Protein AF-F9FRR4-F1 (afdb_monomer)

Radius of gyration: 34.96 Å; Cα contacts (8 Å, |Δi|>4): 132; chains: 1; bounding box: 73×101×77 Å

InterPro domains:
  IPR000620 EamA domain [PF00892] (139-274)
  IPR037185 Multidrug transporter EmrE superfamily [SSF103481] (193-277)

Foldseek 3Di:
DDDDDDDDDDDDDDDDDDDDDDYDDDDDDDDDDDDDDDDDPVVVVVVVVVVVVVCVVCVVVVVVLVVLLVVPPDPCDVLLVVLLVLLVVLVCLQVVDPVVQPPVNVVVLVVVLCVVPVPDDPPDDPDDDDPDDPVVVVVVVVVVVVVVVVVVSLLSSLQSCFPVDQLVVVLVVVVVVVVVVVVVVCVVDPPRDDDDDDDPVVVVVVVVCVVVVSVVSNVLSNLSSPDDDSLSSLVVSLVSVVVQVVCCVPVVRDRTPSNVVSNCSSVVSNVSSVPPDDDDDPPDPPPPPVVVVD

pLDDT: mean 72.05, std 19.91, range [29.09, 95.31]

Nearest PDB structures (foldseek):
  5i20-assembly2_B  TM=4.994E-01  e=1.187E+00  Ancylobacter novellus DSM 506
  7m96-assembly2_C  TM=2.371E-01  e=2.783E+00  Bos taurus

Sequence (294 aa):
MPQSQNKTQANQHGDSEASSLLAPAALNREDSSETSSETSPDSESTILEKLQNFYSRNIGLFYVLVAQLFASIEPFTVKEATAGFIAFAGVLFVARPAFLFPESWRTLSELESRSVDSDFTADGGILPPAKATPQERTIAILCAIFGSFAAATAYATIRVIGKRAHSLVSVNYFAVLATVSSFLIIMIHPDLQFEIPKTIAEWCLLLSIGISGFLLQLLLTEGLQREKAGRATNLIYVQMVFALIIERIVWGTTPPLTSFIGSALIIGSAVWVSLQKKAPAEPRPLLDEERRQQ

Structure (mmCIF, N/CA/C/O backbone):
data_AF-F9FRR4-F1
#
_entry.id   AF-F9FRR4-F1
#
loop_
_atom_site.group_PDB
_atom_site.id
_atom_site.type_symbol
_atom_site.label_atom_id
_atom_site.label_alt_id
_atom_site.label_comp_id
_atom_site.label_asym_id
_atom_site.label_entity_id
_atom_site.label_seq_id
_atom_site.pdbx_PDB_ins_code
_atom_site.Cartn_x
_atom_site.Cartn_y
_atom_site.Cartn_z
_atom_site.occupancy
_atom_site.B_iso_or_equiv
_atom_site.auth_seq_id
_atom_site.auth_comp_id
_atom_site.auth_asym_id
_atom_site.auth_atom_id
_atom_site.pdbx_PDB_model_num
ATOM 1 N N . MET A 1 1 ? 15.715 -65.981 49.150 1.00 38.69 1 MET A N 1
ATOM 2 C CA . MET A 1 1 ? 17.025 -66.461 49.654 1.00 38.69 1 MET A CA 1
ATOM 3 C C . MET A 1 1 ? 16.906 -67.943 49.976 1.00 38.69 1 MET A C 1
ATOM 5 O O . MET A 1 1 ? 15.809 -68.317 50.373 1.00 38.69 1 MET A O 1
ATOM 9 N N . PRO A 1 2 ? 17.988 -68.742 49.922 1.00 47.66 2 PRO A N 1
ATOM 10 C CA . PRO A 1 2 ? 19.323 -68.490 49.351 1.00 47.66 2 PRO A CA 1
ATOM 11 C C . PRO A 1 2 ? 19.568 -69.470 48.158 1.00 47.66 2 PRO A C 1
ATOM 13 O O . PRO A 1 2 ? 18.582 -69.957 47.621 1.00 47.66 2 PRO A O 1
ATOM 16 N N . GLN A 1 3 ? 20.758 -69.800 47.631 1.00 30.31 3 GLN A N 1
ATOM 17 C CA . GLN A 1 3 ? 22.135 -69.281 47.753 1.00 30.31 3 GLN A CA 1
ATOM 18 C C . GLN A 1 3 ? 22.689 -68.916 46.347 1.00 30.31 3 GLN A C 1
ATOM 20 O O . GLN A 1 3 ? 22.122 -69.263 45.318 1.00 30.31 3 GLN A O 1
ATOM 25 N N . SER A 1 4 ? 23.824 -68.220 46.340 1.00 36.50 4 SER A N 1
ATOM 26 C CA . SER A 1 4 ? 24.796 -68.048 45.251 1.00 36.50 4 SER A CA 1
ATOM 27 C C . SER A 1 4 ? 25.909 -69.105 45.367 1.00 36.50 4 SER A C 1
ATOM 29 O O . SER A 1 4 ? 26.268 -69.405 46.503 1.00 36.50 4 SER A O 1
ATOM 31 N N . GLN A 1 5 ? 26.479 -69.599 44.251 1.00 34.56 5 GLN A N 1
ATOM 32 C CA . GLN A 1 5 ? 27.925 -69.879 44.037 1.00 34.56 5 GLN A CA 1
ATOM 33 C C . GLN A 1 5 ? 28.176 -70.594 42.675 1.00 34.56 5 GLN A C 1
ATOM 35 O O . GLN A 1 5 ? 27.233 -71.129 42.107 1.00 34.56 5 GLN A O 1
ATOM 40 N N . ASN A 1 6 ? 29.403 -70.787 42.155 1.00 30.53 6 ASN A N 1
ATOM 41 C CA . ASN A 1 6 ? 30.509 -69.876 41.770 1.00 30.53 6 ASN A CA 1
ATOM 42 C C . ASN A 1 6 ? 31.673 -70.733 41.193 1.00 30.53 6 ASN A C 1
ATOM 44 O O . ASN A 1 6 ? 32.021 -71.711 41.841 1.00 30.53 6 ASN A O 1
ATOM 48 N N . LYS A 1 7 ? 32.343 -70.303 40.102 1.00 33.78 7 LYS A N 1
ATOM 49 C CA . LYS A 1 7 ? 33.676 -70.769 39.600 1.00 33.78 7 LYS A CA 1
ATOM 50 C C . LYS A 1 7 ? 33.817 -72.255 39.165 1.00 33.78 7 LYS A C 1
ATOM 52 O O . LYS A 1 7 ? 33.363 -73.154 39.847 1.00 33.78 7 LYS A O 1
ATOM 57 N N . THR A 1 8 ? 34.314 -72.606 37.968 1.00 34.78 8 THR A N 1
ATOM 58 C CA . THR A 1 8 ? 35.619 -72.378 37.278 1.00 34.78 8 THR A CA 1
ATOM 59 C C . THR A 1 8 ? 36.576 -73.567 37.423 1.00 34.78 8 THR A C 1
ATOM 61 O O . THR A 1 8 ? 37.070 -73.812 38.515 1.00 34.78 8 THR A O 1
ATOM 64 N N . GLN A 1 9 ? 36.923 -74.185 36.288 1.00 31.73 9 GLN A N 1
ATOM 65 C CA . GLN A 1 9 ? 38.203 -74.829 35.926 1.00 31.73 9 GLN A CA 1
ATOM 66 C C . GLN A 1 9 ? 38.142 -75.119 34.402 1.00 31.73 9 GLN A C 1
ATOM 68 O O . GLN A 1 9 ? 37.039 -75.311 33.901 1.00 31.73 9 GLN A O 1
ATOM 73 N N . ALA A 1 10 ? 39.195 -75.251 33.590 1.00 34.19 10 ALA A N 1
ATOM 74 C CA . ALA A 1 10 ? 40.595 -74.791 33.517 1.00 34.19 10 ALA A CA 1
ATOM 75 C C . ALA A 1 10 ? 41.344 -75.776 32.573 1.00 34.19 10 ALA A C 1
ATOM 77 O O . ALA A 1 10 ? 40.925 -76.923 32.460 1.00 34.19 10 ALA A O 1
ATOM 78 N N . ASN A 1 11 ? 42.472 -75.345 31.988 1.00 33.62 11 ASN A N 1
ATOM 79 C CA . ASN A 1 11 ? 43.413 -76.095 31.121 1.00 33.62 11 ASN A CA 1
ATOM 80 C C . ASN A 1 11 ? 42.961 -76.423 29.673 1.00 33.62 11 ASN A C 1
ATOM 82 O O . ASN A 1 11 ? 41.889 -76.976 29.474 1.00 33.62 11 ASN A O 1
ATOM 86 N N . GLN A 1 12 ? 43.644 -75.947 28.608 1.00 35.94 12 GLN A N 1
ATOM 87 C CA . GLN A 1 12 ? 45.057 -76.122 28.134 1.00 35.94 12 GLN A CA 1
ATOM 88 C C . GLN A 1 12 ? 45.198 -77.366 27.221 1.00 35.94 12 GLN A C 1
ATOM 90 O O . GLN A 1 12 ? 44.553 -78.367 27.498 1.00 35.94 12 GLN A O 1
ATOM 95 N N . HIS A 1 13 ? 46.021 -77.421 26.158 1.00 33.47 13 HIS A N 1
ATOM 96 C CA . HIS A 1 13 ? 46.990 -76.487 25.527 1.00 33.47 13 HIS A CA 1
ATOM 97 C C . HIS A 1 13 ? 47.441 -77.079 24.158 1.00 33.47 13 HIS A C 1
ATOM 99 O O . HIS A 1 13 ? 47.282 -78.284 23.959 1.00 33.47 13 HIS A O 1
ATOM 105 N N . GLY A 1 14 ? 48.001 -76.281 23.232 1.00 30.89 14 GLY A N 1
ATOM 106 C CA . GLY A 1 14 ? 48.633 -76.783 21.993 1.00 30.89 14 GLY A CA 1
ATOM 107 C C . GLY A 1 14 ? 48.774 -75.733 20.876 1.00 30.89 14 GLY A C 1
ATOM 108 O O . GLY A 1 14 ? 47.782 -75.393 20.236 1.00 30.89 14 GLY A O 1
ATOM 109 N N . ASP A 1 15 ? 49.998 -75.248 20.637 1.00 34.16 15 ASP A N 1
ATOM 110 C CA . ASP A 1 15 ? 50.309 -74.068 19.804 1.00 34.16 15 ASP A CA 1
ATOM 111 C C . ASP A 1 15 ? 50.983 -74.382 18.446 1.00 34.16 15 ASP A C 1
ATOM 113 O O . ASP A 1 15 ? 51.677 -75.392 18.321 1.00 34.16 15 ASP A O 1
ATOM 117 N N . SER A 1 16 ? 50.828 -73.474 17.464 1.00 35.44 16 SER A N 1
ATOM 118 C CA . SER A 1 16 ? 51.769 -73.063 16.375 1.00 35.44 16 SER A CA 1
ATOM 119 C C . SER A 1 16 ? 51.021 -72.062 15.460 1.00 35.44 16 SER A C 1
ATOM 121 O O . SER A 1 16 ? 49.922 -72.369 15.009 1.00 35.44 16 SER A O 1
ATOM 123 N N . GLU A 1 17 ? 51.405 -70.788 15.288 1.00 36.09 17 GLU A N 1
ATOM 124 C CA . GLU A 1 17 ? 52.575 -70.253 14.547 1.00 36.09 17 GLU A CA 1
ATOM 125 C C . GLU A 1 17 ? 52.681 -70.745 13.080 1.00 36.09 17 GLU A C 1
ATOM 127 O O . GLU A 1 17 ? 52.558 -71.936 12.830 1.00 36.09 17 GLU A O 1
ATOM 132 N N . ALA A 1 18 ? 52.940 -69.920 12.049 1.00 32.12 18 ALA A N 1
ATOM 133 C CA . ALA A 1 18 ? 52.990 -68.452 11.942 1.00 32.12 18 ALA A CA 1
ATOM 134 C C . ALA A 1 18 ? 52.920 -67.976 10.458 1.00 32.12 18 ALA A C 1
ATOM 136 O O . ALA A 1 18 ? 53.270 -68.710 9.544 1.00 32.12 18 ALA A O 1
ATOM 137 N N . SER A 1 19 ? 52.521 -66.712 10.258 1.00 34.62 19 SER A N 1
ATOM 138 C CA . SER A 1 19 ? 53.002 -65.717 9.266 1.00 34.62 19 SER A CA 1
ATOM 139 C C . SER A 1 19 ? 53.310 -66.027 7.772 1.00 34.62 19 SER A C 1
ATOM 141 O O . SER A 1 19 ? 54.248 -66.740 7.436 1.00 34.62 19 SER A O 1
ATOM 143 N N . SER A 1 20 ? 52.762 -65.133 6.923 1.00 29.09 20 SER A N 1
ATOM 144 C CA . SER A 1 20 ? 53.402 -64.446 5.762 1.00 29.09 20 SER A CA 1
ATOM 145 C C . SER A 1 20 ? 53.352 -65.028 4.328 1.00 29.09 20 SER A C 1
ATOM 147 O O . SER A 1 20 ? 53.168 -66.220 4.125 1.00 29.09 20 SER A O 1
ATOM 149 N N . LEU A 1 21 ? 53.585 -64.108 3.362 1.00 30.64 21 LEU A N 1
ATOM 150 C CA . LEU A 1 21 ? 53.640 -64.182 1.876 1.00 30.64 21 LEU A CA 1
ATOM 151 C C . LEU A 1 21 ? 52.326 -63.800 1.151 1.00 30.64 21 LEU A C 1
ATOM 153 O O . LEU A 1 21 ? 51.451 -64.633 0.966 1.00 30.64 21 LEU A O 1
ATOM 157 N N . LEU A 1 22 ? 52.011 -62.524 0.866 1.00 30.80 22 LEU A N 1
ATOM 158 C CA . LEU A 1 22 ? 52.608 -61.531 -0.067 1.00 30.80 22 LEU A CA 1
ATOM 159 C C . LEU A 1 22 ? 52.628 -61.900 -1.574 1.00 30.80 22 LEU A C 1
ATOM 161 O O . LEU A 1 22 ? 53.576 -62.523 -2.037 1.00 30.80 22 LEU A O 1
ATOM 165 N N . ALA A 1 23 ? 51.693 -61.269 -2.314 1.00 34.84 23 ALA A N 1
ATOM 166 C CA . ALA A 1 23 ? 51.874 -60.630 -3.641 1.00 34.84 23 ALA A CA 1
ATOM 167 C C . ALA A 1 23 ? 51.989 -61.517 -4.922 1.00 34.84 23 ALA A C 1
ATOM 169 O O . ALA A 1 23 ? 52.323 -62.692 -4.828 1.00 34.84 23 ALA A O 1
ATOM 170 N N . PRO A 1 24 ? 51.847 -60.946 -6.149 1.00 49.78 24 PRO A N 1
ATOM 171 C CA . PRO A 1 24 ? 50.818 -59.985 -6.614 1.00 49.78 24 PRO A CA 1
ATOM 172 C C . PRO A 1 24 ? 50.321 -60.220 -8.079 1.00 49.78 24 PRO A C 1
ATOM 174 O O . PRO A 1 24 ? 50.856 -61.058 -8.792 1.00 49.78 24 PRO A O 1
ATOM 177 N N . ALA A 1 25 ? 49.424 -59.331 -8.553 1.00 31.77 25 ALA A N 1
ATOM 178 C CA . ALA A 1 25 ? 49.228 -58.909 -9.963 1.00 31.77 25 ALA A CA 1
ATOM 179 C C . ALA A 1 25 ? 48.639 -59.918 -10.991 1.00 31.77 25 ALA A C 1
ATOM 181 O O . ALA A 1 25 ? 48.852 -61.117 -10.903 1.00 31.77 25 ALA A O 1
ATOM 182 N N . ALA A 1 26 ? 47.940 -59.504 -12.059 1.00 31.06 26 ALA A N 1
ATOM 183 C CA . ALA A 1 26 ? 47.167 -58.281 -12.345 1.00 31.06 26 ALA A CA 1
ATOM 184 C C . ALA A 1 26 ? 46.375 -58.473 -13.659 1.00 31.06 26 ALA A C 1
ATOM 186 O O . ALA A 1 26 ? 46.965 -58.942 -14.628 1.00 31.06 26 ALA A O 1
ATOM 187 N N . LEU A 1 27 ? 45.115 -58.014 -13.736 1.00 34.22 27 LEU A N 1
ATOM 188 C CA . LEU A 1 27 ? 44.574 -57.352 -14.940 1.00 34.22 27 LEU A CA 1
ATOM 189 C C . LEU A 1 27 ? 43.260 -56.600 -14.635 1.00 34.22 27 LEU A C 1
ATOM 191 O O . LEU A 1 27 ? 42.222 -57.212 -14.402 1.00 34.22 27 LEU A O 1
ATOM 195 N N . ASN A 1 28 ? 43.312 -55.266 -14.656 1.00 35.81 28 ASN A N 1
ATOM 196 C CA . ASN A 1 28 ? 42.123 -54.406 -14.737 1.00 35.81 28 ASN A CA 1
ATOM 197 C C . ASN A 1 28 ? 41.618 -54.348 -16.187 1.00 35.81 28 ASN A C 1
ATOM 199 O O . ASN A 1 28 ? 42.451 -54.372 -17.094 1.00 35.81 28 ASN A O 1
ATOM 203 N N . ARG A 1 29 ? 40.304 -54.134 -16.381 1.00 32.34 29 ARG A N 1
ATOM 204 C CA . ARG A 1 29 ? 39.701 -52.912 -16.985 1.00 32.34 29 ARG A CA 1
ATOM 205 C C . ARG A 1 29 ? 38.178 -53.116 -17.174 1.00 32.34 29 ARG A C 1
ATOM 207 O O . ARG A 1 29 ? 37.797 -54.085 -17.813 1.00 32.34 29 ARG A O 1
ATOM 214 N N . GLU A 1 30 ? 37.333 -52.455 -16.370 1.00 38.25 30 GLU A N 1
ATOM 215 C CA . GLU A 1 30 ? 36.453 -51.296 -16.717 1.00 38.25 30 GLU A CA 1
ATOM 216 C C . GLU A 1 30 ? 35.572 -51.477 -17.975 1.00 38.25 30 GLU A C 1
ATOM 218 O O . GLU A 1 30 ? 36.059 -51.970 -18.985 1.00 38.25 30 GLU A O 1
ATOM 223 N N . ASP A 1 31 ? 34.337 -50.973 -18.072 1.00 32.44 31 ASP A N 1
ATOM 224 C CA . ASP A 1 31 ? 33.308 -50.496 -17.118 1.00 32.44 31 ASP A CA 1
ATOM 225 C C . ASP A 1 31 ? 32.047 -50.165 -17.958 1.00 32.44 31 ASP A C 1
ATOM 227 O O . ASP A 1 31 ? 32.206 -49.689 -19.084 1.00 32.44 31 ASP A O 1
ATOM 231 N N . SER A 1 32 ? 30.836 -50.404 -17.435 1.00 32.59 32 SER A N 1
ATOM 232 C CA . SER A 1 32 ? 29.558 -49.829 -17.919 1.00 32.59 32 SER A CA 1
ATOM 233 C C . SER A 1 32 ? 28.339 -50.418 -17.185 1.00 32.59 32 SER A C 1
ATOM 235 O O . SER A 1 32 ? 27.589 -51.233 -17.724 1.00 32.59 32 SER A O 1
ATOM 237 N N . SER A 1 33 ? 28.094 -49.984 -15.947 1.00 33.16 33 SER A N 1
ATOM 238 C CA . SER A 1 33 ? 26.822 -50.244 -15.257 1.00 33.16 33 SER A CA 1
ATOM 239 C C . SER A 1 33 ? 25.760 -49.188 -15.599 1.00 33.16 33 SER A C 1
ATOM 241 O O . SER A 1 33 ? 25.831 -48.033 -15.176 1.00 33.16 33 SER A O 1
ATOM 243 N N . GLU A 1 34 ? 24.713 -49.593 -16.320 1.00 37.28 34 GLU A N 1
ATOM 244 C CA . GLU A 1 34 ? 23.484 -48.799 -16.421 1.00 37.28 34 GLU A CA 1
ATOM 245 C C . GLU A 1 34 ? 22.823 -48.708 -15.036 1.00 37.28 34 GLU A C 1
ATOM 247 O O . GLU A 1 34 ? 22.360 -49.707 -14.488 1.00 37.28 34 GLU A O 1
ATOM 252 N N . THR A 1 35 ? 22.778 -47.506 -14.455 1.00 32.38 35 THR A N 1
ATOM 253 C CA . THR A 1 35 ? 22.039 -47.246 -13.210 1.00 32.38 35 THR A CA 1
ATOM 254 C C . THR A 1 35 ? 20.736 -46.526 -13.534 1.00 32.38 35 THR A C 1
ATOM 256 O O . THR A 1 35 ? 20.672 -45.297 -13.572 1.00 32.38 35 THR A O 1
ATOM 259 N N . SER A 1 36 ? 19.687 -47.309 -13.771 1.00 36.66 36 SER A N 1
ATOM 260 C CA . SER A 1 36 ? 18.313 -46.818 -13.891 1.00 36.66 36 SER A CA 1
ATOM 261 C C . SER A 1 36 ? 17.831 -46.284 -12.541 1.00 36.66 36 SER A C 1
ATOM 263 O O . SER A 1 36 ? 17.724 -47.034 -11.573 1.00 36.66 36 SER A O 1
ATOM 265 N N . SER A 1 37 ? 17.533 -44.988 -12.458 1.00 37.97 37 SER A N 1
ATOM 266 C CA . SER A 1 37 ? 17.036 -44.360 -11.231 1.00 37.97 37 SER A CA 1
ATOM 267 C C . SER A 1 37 ? 15.539 -44.632 -11.028 1.00 37.97 37 SER A C 1
ATOM 269 O O . SER A 1 37 ? 14.696 -43.909 -11.563 1.00 37.97 37 SER A O 1
ATOM 271 N N . GLU A 1 38 ? 15.198 -45.649 -10.235 1.00 42.25 38 GLU A N 1
ATOM 272 C CA . GLU A 1 38 ? 13.833 -45.834 -9.727 1.00 42.25 38 GLU A CA 1
ATOM 273 C C . GLU A 1 38 ? 13.530 -44.823 -8.607 1.00 42.25 38 GLU A C 1
ATOM 275 O O . GLU A 1 38 ? 14.068 -44.908 -7.503 1.00 42.25 38 GLU A O 1
ATOM 280 N N . THR A 1 39 ? 12.636 -43.867 -8.871 1.00 45.47 39 THR A N 1
ATOM 281 C CA . THR A 1 39 ? 12.133 -42.936 -7.848 1.00 45.47 39 THR A CA 1
ATOM 282 C C . THR A 1 39 ? 11.029 -43.611 -7.032 1.00 45.47 39 THR A C 1
ATOM 284 O O . THR A 1 39 ? 9.906 -43.771 -7.508 1.00 45.47 39 THR A O 1
ATOM 287 N N . SER A 1 40 ? 11.339 -44.022 -5.801 1.00 48.00 40 SER A N 1
ATOM 288 C CA . SER A 1 40 ? 10.419 -44.781 -4.941 1.00 48.00 40 SER A CA 1
ATOM 289 C C . SER A 1 40 ? 9.215 -43.939 -4.459 1.00 48.00 40 SER A C 1
ATOM 291 O O . SER A 1 40 ? 9.424 -42.855 -3.905 1.00 48.00 40 SER A O 1
ATOM 293 N N . PRO A 1 41 ? 7.962 -44.433 -4.569 1.00 56.53 41 PRO A N 1
ATOM 294 C CA . PRO A 1 41 ? 6.758 -43.670 -4.203 1.00 56.53 41 PRO A CA 1
ATOM 295 C C . PRO A 1 41 ? 6.581 -43.422 -2.688 1.00 56.53 41 PRO A C 1
ATOM 297 O O . PRO A 1 41 ? 5.807 -42.550 -2.294 1.00 56.53 41 PRO A O 1
ATOM 300 N N . ASP A 1 42 ? 7.320 -44.129 -1.827 1.00 57.81 42 ASP A N 1
ATOM 301 C CA . ASP A 1 42 ? 7.218 -44.011 -0.359 1.00 57.81 42 ASP A CA 1
ATOM 302 C C . ASP A 1 42 ? 7.749 -42.678 0.209 1.00 57.81 42 ASP A C 1
ATOM 304 O O . ASP A 1 42 ? 7.448 -42.297 1.346 1.00 57.81 42 ASP A O 1
ATOM 308 N N . SER A 1 43 ? 8.542 -41.940 -0.576 1.00 59.28 43 SER A N 1
ATOM 309 C CA . SER A 1 43 ? 9.062 -40.625 -0.180 1.00 59.28 43 SER A CA 1
ATOM 310 C C . SER A 1 43 ? 7.964 -39.555 -0.186 1.00 59.28 43 SER A C 1
ATOM 312 O O . SER A 1 43 ? 7.805 -38.813 0.788 1.00 59.28 43 SER A O 1
ATOM 314 N N . GLU A 1 44 ? 7.155 -39.502 -1.251 1.00 59.97 44 GLU A N 1
ATOM 315 C CA . GLU A 1 44 ? 6.086 -38.505 -1.383 1.00 59.97 44 GLU A CA 1
ATOM 316 C C . GLU A 1 44 ? 4.966 -38.728 -0.365 1.00 59.97 44 GLU A C 1
ATOM 318 O O . GLU A 1 44 ? 4.529 -37.768 0.272 1.00 59.97 44 GLU A O 1
ATOM 323 N N . SER A 1 45 ? 4.553 -39.979 -0.135 1.00 68.31 45 SER A N 1
ATOM 324 C CA . SER A 1 45 ? 3.542 -40.307 0.881 1.00 68.31 45 SER A CA 1
ATOM 325 C C . SER A 1 45 ? 3.982 -39.855 2.281 1.00 68.31 45 SER A C 1
ATOM 327 O O . SER A 1 45 ? 3.220 -39.190 2.983 1.00 68.31 45 SER A O 1
ATOM 329 N N . THR A 1 46 ? 5.248 -40.093 2.640 1.00 80.12 46 THR A N 1
ATOM 330 C CA . THR A 1 46 ? 5.848 -39.647 3.908 1.00 80.12 46 THR A CA 1
ATOM 331 C C . THR A 1 46 ? 5.896 -38.116 4.037 1.00 80.12 46 THR A C 1
ATOM 333 O O . THR A 1 46 ? 5.721 -37.573 5.133 1.00 80.12 46 THR A O 1
ATOM 336 N N . ILE A 1 47 ? 6.156 -37.389 2.945 1.00 81.31 47 ILE A N 1
ATOM 337 C CA . ILE A 1 47 ? 6.175 -35.916 2.944 1.00 81.31 47 ILE A CA 1
ATOM 338 C C . ILE A 1 47 ? 4.755 -35.362 3.088 1.00 81.31 47 ILE A C 1
ATOM 340 O O . ILE A 1 47 ? 4.536 -34.480 3.921 1.00 81.31 47 ILE A O 1
ATOM 344 N N . LEU A 1 48 ? 3.788 -35.898 2.339 1.00 78.50 48 LEU A N 1
ATOM 345 C CA . LEU A 1 48 ? 2.387 -35.483 2.415 1.00 78.50 48 LEU A CA 1
ATOM 346 C C . LEU A 1 48 ? 1.782 -35.772 3.793 1.00 78.50 48 LEU A C 1
ATOM 348 O O . LEU A 1 48 ? 1.118 -34.902 4.351 1.00 78.50 48 LEU A O 1
ATOM 352 N N . GLU A 1 49 ? 2.080 -36.921 4.401 1.00 84.19 49 GLU A N 1
ATOM 353 C CA . GLU A 1 49 ? 1.615 -37.255 5.751 1.00 84.19 49 GLU A CA 1
ATOM 354 C C . GLU A 1 49 ? 2.220 -36.321 6.819 1.00 84.19 49 GLU A C 1
ATOM 356 O O . GLU A 1 49 ? 1.523 -35.867 7.732 1.00 84.19 49 GLU A O 1
ATOM 361 N N . LYS A 1 50 ? 3.502 -35.947 6.692 1.00 80.12 50 LYS A N 1
ATOM 362 C CA . LYS A 1 50 ? 4.131 -34.931 7.560 1.00 80.12 50 LYS A CA 1
ATOM 363 C C . LYS A 1 50 ? 3.519 -33.545 7.360 1.00 80.12 50 LYS A C 1
ATOM 365 O O . LYS A 1 50 ? 3.295 -32.840 8.346 1.00 80.12 50 LYS A O 1
ATOM 370 N N . LEU A 1 51 ? 3.222 -33.162 6.118 1.00 75.56 51 LEU A N 1
ATOM 371 C CA . LEU A 1 51 ? 2.593 -31.885 5.782 1.00 75.56 51 LEU A CA 1
ATOM 372 C C . LEU A 1 51 ? 1.161 -31.813 6.330 1.00 75.56 51 LEU A C 1
ATOM 374 O O . LEU A 1 51 ? 0.789 -30.822 6.956 1.00 75.56 51 LEU A O 1
ATOM 378 N N . GLN A 1 52 ? 0.391 -32.891 6.176 1.00 80.12 52 GLN A N 1
ATOM 379 C CA . GLN A 1 52 ? -0.964 -33.037 6.699 1.00 80.12 52 GLN A CA 1
ATOM 380 C C . GLN A 1 52 ? -0.976 -32.993 8.231 1.00 80.12 52 GLN A C 1
ATOM 382 O O . GLN A 1 52 ? -1.743 -32.227 8.806 1.00 80.12 52 GLN A O 1
ATOM 387 N N . ASN A 1 53 ? -0.069 -33.707 8.906 1.00 81.25 53 ASN A N 1
ATOM 388 C CA . ASN A 1 53 ? 0.069 -33.640 10.364 1.00 81.25 53 ASN A CA 1
ATOM 389 C C . ASN A 1 53 ? 0.489 -32.244 10.860 1.00 81.25 53 ASN A C 1
ATOM 391 O O . ASN A 1 53 ? -0.029 -31.759 11.870 1.00 81.25 53 ASN A O 1
ATOM 395 N N . PHE A 1 54 ? 1.398 -31.563 10.152 1.00 78.88 54 PHE A N 1
ATOM 396 C CA . PHE A 1 54 ? 1.772 -30.184 10.470 1.00 78.88 54 PHE A CA 1
ATOM 397 C C . PHE A 1 54 ? 0.592 -29.221 10.280 1.00 78.88 54 PHE A C 1
ATOM 399 O O . PHE A 1 54 ? 0.351 -28.374 11.141 1.00 78.88 54 PHE A O 1
ATOM 406 N N . TYR A 1 55 ? -0.172 -29.368 9.197 1.00 76.69 55 TYR A N 1
ATOM 407 C CA . TYR A 1 55 ? -1.359 -28.565 8.923 1.00 76.69 55 TYR A CA 1
ATOM 408 C C . TYR A 1 55 ? -2.446 -28.797 9.980 1.00 76.69 55 TYR A C 1
ATOM 410 O O . TYR A 1 55 ? -2.861 -27.848 10.640 1.00 76.69 55 TYR A O 1
ATOM 418 N N . SER A 1 56 ? -2.828 -30.051 10.241 1.00 78.00 56 SER A N 1
ATOM 419 C CA . SER A 1 56 ? -3.829 -30.419 11.252 1.00 78.00 56 SER A CA 1
ATOM 420 C C . SER A 1 56 ? -3.469 -29.931 12.657 1.00 78.00 56 SER A C 1
ATOM 422 O O . SER A 1 56 ? -4.353 -29.503 13.396 1.00 78.00 56 SER A O 1
ATOM 424 N N . ARG A 1 57 ? -2.181 -2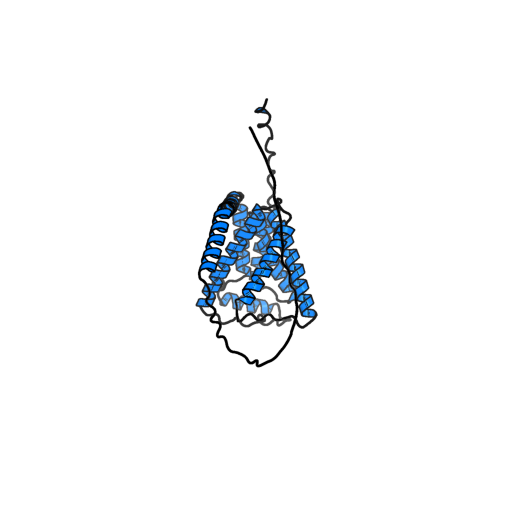9.926 13.028 1.00 81.56 57 ARG A N 1
ATOM 425 C CA . ARG A 1 57 ? -1.730 -29.419 14.335 1.00 81.56 57 ARG A CA 1
ATOM 426 C C . ARG A 1 57 ? -1.735 -27.888 14.434 1.00 81.56 57 ARG A C 1
ATOM 428 O O . ARG A 1 57 ? -1.902 -27.360 15.528 1.00 81.56 57 ARG A O 1
ATOM 435 N N . ASN A 1 58 ? -1.578 -27.177 13.316 1.00 79.62 58 ASN A N 1
ATOM 436 C CA . ASN A 1 58 ? -1.533 -25.710 13.274 1.00 79.62 58 ASN A CA 1
ATOM 437 C C . ASN A 1 58 ? -2.839 -25.054 12.783 1.00 79.62 58 ASN A C 1
ATOM 439 O O . ASN A 1 58 ? -2.964 -23.831 12.842 1.00 79.62 58 ASN A O 1
ATOM 443 N N . ILE A 1 59 ? -3.842 -25.824 12.350 1.00 82.69 59 ILE A N 1
ATOM 444 C CA . ILE A 1 59 ? -5.106 -25.274 11.836 1.00 82.69 59 ILE A CA 1
ATOM 445 C C . ILE A 1 59 ? -5.873 -24.474 12.901 1.00 82.69 59 ILE A C 1
ATOM 447 O O . ILE A 1 59 ? -6.514 -23.476 12.583 1.00 82.69 59 ILE A O 1
ATOM 451 N N . GLY A 1 60 ? -5.731 -24.831 14.183 1.00 68.81 60 GLY A N 1
ATOM 452 C CA . GLY A 1 60 ? -6.253 -24.036 15.298 1.00 68.81 60 GLY A CA 1
ATOM 453 C C . GLY A 1 60 ? -5.621 -22.642 15.381 1.00 68.81 60 GLY A C 1
ATOM 454 O O . GLY A 1 60 ? -6.325 -21.669 15.628 1.00 68.81 60 GLY A O 1
ATOM 455 N N . LEU A 1 61 ? -4.322 -22.515 15.088 1.00 72.38 61 LEU A N 1
ATOM 456 C CA . LEU A 1 61 ? -3.625 -21.225 15.001 1.00 72.38 61 LEU A CA 1
ATOM 457 C C . LEU A 1 61 ? -4.132 -20.388 13.818 1.00 72.38 61 LEU A C 1
ATOM 459 O O . LEU A 1 61 ? -4.302 -19.181 13.963 1.00 72.38 61 LEU A O 1
ATOM 463 N N . PHE A 1 62 ? -4.438 -21.025 12.682 1.00 70.38 62 PHE A N 1
ATOM 464 C CA . PHE A 1 62 ? -5.074 -20.366 11.537 1.00 70.38 62 PHE A CA 1
ATOM 465 C C . PHE A 1 62 ? -6.490 -19.873 11.874 1.00 70.38 62 PHE A C 1
ATOM 467 O O . PHE A 1 62 ? -6.791 -18.703 11.653 1.00 70.38 62 PHE A O 1
ATOM 474 N N . TYR A 1 63 ? -7.338 -20.713 12.477 1.00 73.62 63 TYR A N 1
ATOM 475 C CA . TYR A 1 63 ? -8.675 -20.299 12.915 1.00 73.62 63 TYR A CA 1
ATOM 476 C C . TYR A 1 63 ? -8.634 -19.209 13.986 1.00 73.62 63 T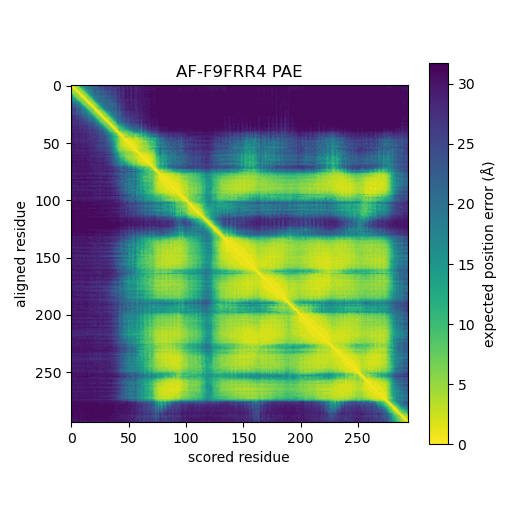YR A C 1
ATOM 478 O O . TYR A 1 63 ? -9.463 -18.307 13.939 1.00 73.62 63 TYR A O 1
ATOM 486 N N . VAL A 1 64 ? -7.663 -19.233 14.905 1.00 70.94 64 VAL A N 1
ATOM 487 C CA . VAL A 1 64 ? -7.442 -18.136 15.860 1.00 70.94 64 VAL A CA 1
ATOM 488 C C . VAL A 1 64 ? -7.013 -16.863 15.133 1.00 70.94 64 VAL A C 1
ATOM 490 O O . VAL A 1 64 ? -7.564 -15.813 15.429 1.00 70.94 64 VAL A O 1
ATOM 493 N N . LEU A 1 65 ? -6.114 -16.927 14.145 1.00 64.12 65 LEU A N 1
ATOM 494 C CA . LEU A 1 65 ? -5.739 -15.769 13.319 1.00 64.12 65 LEU A CA 1
ATOM 495 C C . LEU A 1 65 ? -6.944 -15.170 12.583 1.00 64.12 65 LEU A C 1
ATOM 497 O O . LEU A 1 65 ? -7.156 -13.962 12.649 1.00 64.12 65 LEU A O 1
ATOM 501 N N . VAL A 1 66 ? -7.762 -16.008 11.940 1.00 67.81 66 VAL A N 1
ATOM 502 C CA . VAL A 1 66 ? -8.994 -15.594 11.251 1.00 67.81 66 VAL A CA 1
ATOM 503 C C . VAL A 1 66 ? -10.010 -15.022 12.245 1.00 67.81 66 VAL A C 1
ATOM 505 O O . VAL A 1 66 ? -10.541 -13.937 12.022 1.00 67.81 66 VAL A O 1
ATOM 508 N N . ALA A 1 67 ? -10.244 -15.683 13.380 1.00 60.19 67 ALA A N 1
ATOM 509 C CA . ALA A 1 67 ? -11.134 -15.180 14.423 1.00 60.19 67 ALA A CA 1
ATOM 510 C C . ALA A 1 67 ? -10.645 -13.839 14.989 1.00 60.19 67 ALA A C 1
ATOM 512 O O . ALA A 1 67 ? -11.455 -12.941 15.195 1.00 60.19 67 ALA A O 1
ATOM 513 N N . GLN A 1 68 ? -9.334 -13.655 15.169 1.00 62.78 68 GLN A N 1
ATOM 514 C CA . GLN A 1 68 ? -8.748 -12.397 15.630 1.00 62.78 68 GLN A CA 1
ATOM 515 C C . GLN A 1 68 ? -8.836 -11.293 14.566 1.00 62.78 68 GLN A C 1
ATOM 517 O O . GLN A 1 68 ? -9.019 -10.131 14.925 1.00 62.78 68 GLN A O 1
ATOM 522 N N . LEU A 1 69 ? -8.752 -11.645 13.277 1.00 64.88 69 LEU A N 1
ATOM 523 C CA . LEU A 1 69 ? -8.970 -10.746 12.139 1.00 64.88 69 LEU A CA 1
ATOM 524 C C . LEU A 1 69 ? -10.401 -10.181 12.160 1.00 64.88 69 LEU A C 1
ATOM 526 O O . LEU A 1 69 ? -10.584 -8.969 12.077 1.00 64.88 69 LEU A O 1
ATOM 530 N N . PHE A 1 70 ? -11.403 -11.048 12.354 1.00 64.19 70 PHE A N 1
ATOM 531 C CA . PHE A 1 70 ? -12.812 -10.654 12.473 1.00 64.19 70 PHE A CA 1
ATOM 532 C C . PHE A 1 70 ? -13.138 -9.966 13.813 1.00 64.19 70 PHE A C 1
ATOM 534 O O . PHE A 1 70 ? -13.912 -9.013 13.840 1.00 64.19 70 PHE A O 1
ATOM 541 N N . ALA A 1 71 ? -12.530 -10.384 14.925 1.00 54.97 71 ALA A N 1
ATOM 542 C CA . ALA A 1 71 ? -12.748 -9.784 16.245 1.00 54.97 71 ALA A CA 1
ATOM 543 C C . ALA A 1 71 ? -12.044 -8.425 16.428 1.00 54.97 71 ALA A C 1
ATOM 545 O O . ALA A 1 71 ? -12.422 -7.653 17.307 1.00 54.97 71 ALA A O 1
ATOM 546 N N . SER A 1 72 ? -11.038 -8.115 15.602 1.00 56.28 72 SER A N 1
ATOM 547 C CA . SER A 1 72 ? -10.325 -6.825 15.612 1.00 56.28 72 SER A CA 1
ATOM 548 C C . SER A 1 72 ? -10.914 -5.798 14.640 1.00 56.28 72 SER A C 1
ATOM 550 O O . SER A 1 72 ? -10.283 -4.770 14.377 1.00 56.28 72 SER A O 1
ATOM 552 N N . ILE A 1 73 ? -12.121 -6.047 14.117 1.00 60.16 73 ILE A N 1
ATOM 553 C CA . ILE A 1 73 ? -12.910 -5.043 13.400 1.00 60.16 73 ILE A CA 1
ATOM 554 C C . ILE A 1 73 ? -13.320 -3.966 14.415 1.00 60.16 73 ILE A C 1
ATOM 556 O O . ILE A 1 73 ? -14.334 -4.066 15.104 1.00 60.16 73 ILE A O 1
ATOM 560 N N . GLU A 1 74 ? -12.491 -2.925 14.524 1.00 63.62 74 GLU A N 1
ATOM 561 C CA . GLU A 1 74 ? -12.859 -1.685 15.207 1.00 63.62 74 GLU A CA 1
ATOM 562 C C . GLU A 1 74 ? -14.185 -1.158 14.632 1.00 63.62 74 GLU A C 1
ATOM 564 O O . GLU A 1 74 ? -14.406 -1.282 13.424 1.00 63.62 74 GLU A O 1
ATOM 569 N N . PRO A 1 75 ? -15.066 -0.552 15.452 1.00 64.25 75 PRO A N 1
ATOM 570 C CA . PRO A 1 75 ? -16.349 -0.041 14.983 1.00 64.25 75 PRO A CA 1
ATOM 571 C C . PRO A 1 75 ? -16.128 1.055 13.934 1.00 64.25 75 PRO A C 1
ATOM 573 O O . PRO A 1 75 ? -15.828 2.206 14.265 1.00 64.25 75 PRO A O 1
ATOM 576 N N . PHE A 1 76 ? -16.262 0.665 12.666 1.00 66.56 76 PHE A N 1
ATOM 577 C CA . PHE A 1 76 ? -15.983 1.507 11.513 1.00 66.56 76 PHE A CA 1
ATOM 578 C C . PHE A 1 76 ? -16.971 2.668 11.483 1.00 66.56 76 PHE A C 1
ATOM 580 O O . PHE A 1 76 ? -18.178 2.489 11.310 1.00 66.56 76 PHE A O 1
ATOM 587 N N . THR A 1 77 ? -16.467 3.877 11.712 1.00 80.06 77 THR A N 1
ATOM 588 C CA . THR A 1 77 ? -17.327 5.049 11.824 1.00 80.06 77 THR A CA 1
ATOM 589 C C . THR A 1 77 ? -17.784 5.492 10.436 1.00 80.06 77 THR A C 1
ATOM 591 O O . THR A 1 77 ? -16.986 5.587 9.509 1.00 80.06 77 THR A O 1
ATOM 594 N N . VAL A 1 78 ? -19.062 5.858 10.287 1.00 81.06 78 VAL A N 1
ATOM 595 C CA . VAL A 1 78 ? -19.629 6.339 9.006 1.00 81.06 78 VAL A CA 1
ATOM 596 C C . VAL A 1 78 ? -18.822 7.511 8.419 1.00 81.06 78 VAL A C 1
ATOM 598 O O . VAL A 1 78 ? -18.682 7.623 7.208 1.00 81.06 78 VAL A O 1
ATOM 601 N N . LYS A 1 79 ? -18.217 8.350 9.271 1.00 80.81 79 LYS A N 1
ATOM 602 C CA . LYS A 1 79 ? -17.331 9.461 8.870 1.00 80.81 79 LYS A CA 1
ATOM 603 C C . LYS A 1 79 ? -15.950 9.017 8.358 1.00 80.81 79 LYS A C 1
ATOM 605 O O . LYS A 1 79 ? -15.288 9.794 7.679 1.00 80.81 79 LYS A O 1
ATOM 610 N N . GLU A 1 80 ? -15.498 7.815 8.711 1.00 81.06 80 GLU A N 1
ATOM 611 C CA . GLU A 1 80 ? -14.308 7.172 8.136 1.00 81.06 80 GLU A CA 1
ATOM 612 C C . GLU A 1 80 ? -14.678 6.498 6.806 1.00 81.06 80 GLU A C 1
ATOM 614 O O . GLU A 1 80 ? -13.933 6.615 5.836 1.00 81.06 80 GLU A O 1
ATOM 619 N N . ALA A 1 81 ? -15.870 5.890 6.726 1.00 82.75 81 ALA A N 1
ATOM 620 C CA . ALA A 1 81 ? -16.422 5.314 5.499 1.00 82.75 81 ALA A CA 1
ATOM 621 C C . ALA A 1 81 ? -16.577 6.350 4.375 1.00 82.75 81 ALA A C 1
ATOM 623 O O . ALA A 1 81 ? -16.089 6.141 3.264 1.00 82.75 81 ALA A O 1
ATOM 624 N N . THR A 1 82 ? -17.212 7.492 4.660 1.00 87.00 82 THR A N 1
ATOM 625 C CA . THR A 1 82 ? -17.398 8.559 3.665 1.00 87.00 82 THR A CA 1
ATOM 626 C C . THR A 1 82 ? -16.073 9.181 3.240 1.00 87.00 82 THR A C 1
ATOM 628 O O . THR A 1 82 ? -15.874 9.432 2.055 1.00 87.00 82 THR A O 1
ATOM 631 N N . ALA A 1 83 ? -15.133 9.375 4.168 1.00 86.00 83 ALA A N 1
ATOM 632 C CA . ALA A 1 83 ? -13.805 9.878 3.838 1.00 86.00 83 ALA A CA 1
ATOM 633 C C . ALA A 1 83 ? -13.001 8.900 2.966 1.00 86.00 83 ALA A C 1
ATOM 635 O O . ALA A 1 83 ? -12.408 9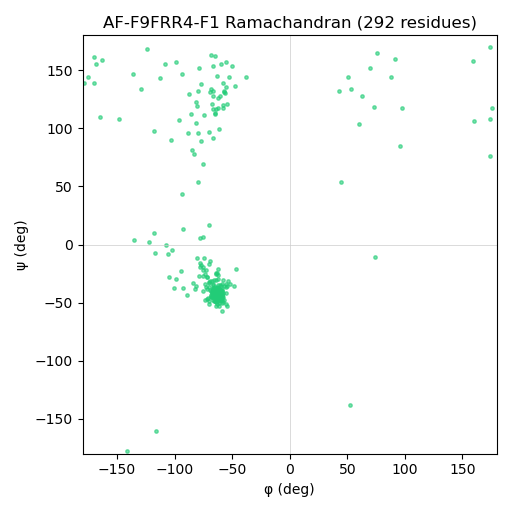.333 1.981 1.00 86.00 83 ALA A O 1
ATOM 636 N N . GLY A 1 84 ? -13.045 7.597 3.269 1.00 86.56 84 GLY A N 1
ATOM 637 C CA . GLY A 1 84 ? -12.431 6.559 2.439 1.00 86.56 84 GLY A CA 1
ATOM 638 C C . GLY A 1 84 ? -13.032 6.502 1.032 1.00 86.56 84 GLY A C 1
ATOM 639 O O . GLY A 1 84 ? -12.294 6.365 0.061 1.00 86.56 84 GLY A O 1
ATOM 640 N N . PHE A 1 85 ? -14.348 6.701 0.892 1.00 89.69 85 PHE A N 1
ATOM 641 C CA . PHE A 1 85 ? -15.001 6.803 -0.417 1.00 89.69 85 PHE A CA 1
ATOM 642 C C . PHE A 1 85 ? -14.559 8.053 -1.201 1.00 89.69 85 PHE A C 1
ATOM 644 O O . PHE A 1 85 ? -14.273 7.959 -2.393 1.00 89.69 85 PHE A O 1
ATOM 651 N N . ILE A 1 86 ? -14.435 9.210 -0.538 1.00 90.94 86 ILE A N 1
ATOM 652 C CA . ILE A 1 86 ? -13.917 10.449 -1.149 1.00 90.94 86 ILE A CA 1
ATOM 653 C C . ILE A 1 86 ? -12.452 10.275 -1.583 1.00 90.94 86 ILE A C 1
ATOM 655 O O . ILE A 1 86 ? -12.088 10.669 -2.691 1.00 90.94 86 ILE A O 1
ATOM 659 N N . ALA A 1 87 ? -11.618 9.647 -0.748 1.00 89.31 87 ALA A N 1
ATOM 660 C CA . ALA A 1 87 ? -10.228 9.347 -1.081 1.00 89.31 87 ALA A CA 1
ATOM 661 C C . ALA A 1 87 ? -10.124 8.390 -2.276 1.00 89.31 87 ALA A C 1
ATOM 663 O O . ALA A 1 87 ? -9.364 8.650 -3.206 1.00 89.31 87 ALA A O 1
ATOM 664 N N . PHE A 1 88 ? -10.931 7.325 -2.290 1.00 89.00 88 PHE A N 1
ATOM 665 C CA . PHE A 1 88 ? -11.005 6.374 -3.396 1.00 89.00 88 PHE A CA 1
ATOM 666 C C . PHE A 1 88 ? -11.451 7.042 -4.704 1.00 89.00 88 PHE A C 1
ATOM 668 O O . PHE A 1 88 ? -10.827 6.825 -5.741 1.00 89.00 88 PHE A O 1
ATOM 675 N N . ALA A 1 89 ? -12.459 7.920 -4.662 1.00 89.94 89 ALA A N 1
ATOM 676 C CA . ALA A 1 89 ? -12.841 8.732 -5.817 1.00 89.94 89 ALA A CA 1
ATOM 677 C C . ALA A 1 89 ? -11.670 9.607 -6.301 1.00 89.94 89 ALA A C 1
ATOM 679 O O . ALA A 1 89 ? -11.383 9.639 -7.497 1.00 89.94 89 ALA A O 1
ATOM 680 N N . GLY A 1 90 ? -10.931 10.243 -5.385 1.00 89.06 90 GLY A N 1
ATOM 681 C CA . GLY A 1 90 ? -9.706 10.976 -5.712 1.00 89.06 90 GLY A CA 1
ATOM 682 C C . GLY A 1 90 ? -8.642 10.107 -6.398 1.00 89.06 90 GLY A C 1
ATOM 683 O O . GLY A 1 90 ? -8.068 10.523 -7.404 1.00 89.06 90 GLY A O 1
ATOM 684 N N . VAL A 1 91 ? -8.445 8.867 -5.937 1.00 88.75 91 VAL A N 1
ATOM 685 C CA . VAL A 1 91 ? -7.554 7.888 -6.586 1.00 88.75 91 VAL A CA 1
ATOM 686 C C . VAL A 1 91 ? -8.040 7.517 -7.990 1.00 88.75 91 VAL A C 1
ATOM 688 O O . VAL A 1 91 ? -7.208 7.404 -8.885 1.00 88.75 91 VAL A O 1
ATOM 691 N N . LEU A 1 92 ? -9.350 7.393 -8.238 1.00 87.88 92 LEU A N 1
ATOM 692 C CA . LEU A 1 92 ? -9.878 7.163 -9.594 1.00 87.88 92 LEU A CA 1
ATOM 693 C C . LEU A 1 92 ? -9.577 8.334 -10.544 1.00 87.88 92 LEU A C 1
ATOM 695 O O . LEU A 1 92 ? -9.230 8.097 -11.701 1.00 87.88 92 LEU A O 1
ATOM 699 N N . PHE A 1 93 ? -9.653 9.581 -10.066 1.00 86.12 93 PHE A N 1
ATOM 700 C CA . PHE A 1 93 ? -9.268 10.768 -10.844 1.00 86.12 93 PHE A CA 1
ATOM 701 C C . PHE A 1 93 ? -7.762 10.832 -11.142 1.00 86.12 93 PHE A C 1
ATOM 703 O O . PHE A 1 93 ? -7.379 11.283 -12.221 1.00 86.12 93 PHE A O 1
ATOM 710 N N . VAL A 1 94 ? -6.910 10.347 -10.232 1.00 83.25 94 VAL A N 1
ATOM 711 C CA . VAL A 1 94 ? -5.461 10.234 -10.471 1.00 83.25 94 VAL A CA 1
ATOM 712 C C . VAL A 1 94 ? -5.131 9.082 -11.429 1.00 83.25 94 VAL A C 1
ATOM 714 O O . VAL A 1 94 ? -4.391 9.281 -12.387 1.00 83.25 94 VAL A O 1
ATOM 717 N N . ALA A 1 95 ? -5.695 7.892 -11.205 1.00 80.00 95 ALA A N 1
ATOM 718 C CA . ALA A 1 95 ? -5.392 6.675 -11.964 1.00 80.00 95 ALA A CA 1
ATOM 719 C C . ALA A 1 95 ? -6.053 6.619 -13.356 1.00 80.00 95 ALA A C 1
ATOM 721 O O . ALA A 1 95 ? -5.650 5.817 -14.198 1.00 80.00 95 ALA A O 1
ATOM 722 N N . ARG A 1 96 ? -7.082 7.446 -13.596 1.00 78.00 96 ARG A N 1
ATOM 723 C CA . ARG A 1 96 ? -7.777 7.639 -14.884 1.00 78.00 96 ARG A CA 1
ATOM 724 C C . ARG A 1 96 ? -8.097 6.338 -15.637 1.00 78.00 96 ARG A C 1
ATOM 726 O O . ARG A 1 96 ? -7.728 6.205 -16.812 1.00 78.00 96 ARG A O 1
ATOM 733 N N . PRO A 1 97 ? -8.776 5.359 -15.012 1.00 79.06 97 PRO A N 1
ATOM 734 C CA . PRO A 1 97 ? -9.026 4.074 -15.649 1.00 79.06 97 PRO A CA 1
ATOM 735 C C . PRO A 1 97 ? -9.797 4.244 -16.966 1.00 79.06 97 PRO A C 1
ATOM 737 O O . PRO A 1 97 ? -10.730 5.043 -17.062 1.00 79.06 97 PRO A O 1
ATOM 740 N N . ALA A 1 98 ? -9.405 3.479 -17.988 1.00 72.19 98 ALA A N 1
ATOM 741 C CA . ALA A 1 98 ? -9.884 3.658 -19.364 1.00 72.19 98 ALA A CA 1
ATOM 742 C C . ALA A 1 98 ? -11.401 3.456 -19.540 1.00 72.19 98 ALA A C 1
ATOM 744 O O . ALA A 1 98 ? -11.975 3.972 -20.490 1.00 72.19 98 ALA A O 1
ATOM 745 N N . PHE A 1 99 ? -12.057 2.742 -18.619 1.00 76.94 99 PHE A N 1
ATOM 746 C CA . PHE A 1 99 ? -13.513 2.568 -18.623 1.00 76.94 99 PHE A CA 1
ATOM 747 C C . PHE A 1 99 ? -14.286 3.789 -18.089 1.00 76.94 99 PHE A C 1
ATOM 749 O O . PHE A 1 99 ? -15.483 3.891 -18.334 1.00 76.94 99 PHE A O 1
ATOM 756 N N . LEU A 1 100 ? -13.632 4.683 -17.335 1.00 78.12 100 LEU A N 1
ATOM 757 C CA . LEU A 1 100 ? -14.268 5.828 -16.666 1.00 78.12 100 LEU A CA 1
ATOM 758 C C . LEU A 1 100 ? -13.975 7.161 -17.369 1.00 78.12 100 LEU A C 1
ATOM 760 O O . LEU A 1 100 ? -14.785 8.081 -17.300 1.00 78.12 100 LEU A O 1
ATOM 764 N N . PHE A 1 101 ? -12.829 7.258 -18.048 1.00 76.94 101 PHE A N 1
ATOM 765 C CA . PHE A 1 101 ? -12.400 8.447 -18.785 1.00 76.94 101 PHE A CA 1
ATOM 766 C C . PHE A 1 101 ? -12.262 8.107 -20.276 1.00 76.94 101 PHE A C 1
ATOM 768 O O . PHE A 1 101 ? -11.222 7.560 -20.664 1.00 76.94 101 PHE A O 1
ATOM 775 N N . PRO A 1 102 ? -13.286 8.413 -21.101 1.00 73.75 102 PRO A N 1
ATOM 776 C CA . PRO A 1 102 ? -13.245 8.209 -22.545 1.00 73.75 102 PRO A CA 1
ATOM 777 C C . PRO A 1 102 ? -12.058 8.910 -23.208 1.00 73.75 102 PRO A C 1
ATOM 779 O O . PRO A 1 102 ? -11.528 9.902 -22.703 1.00 73.75 102 PRO A O 1
ATOM 782 N N . GLU A 1 103 ? -11.672 8.413 -24.381 1.00 67.50 103 GLU A N 1
ATOM 783 C CA . GLU A 1 103 ? -10.507 8.890 -25.134 1.00 67.50 103 GLU A CA 1
ATOM 784 C C . GLU A 1 103 ? -10.553 10.401 -25.425 1.00 67.50 103 GLU A C 1
ATOM 786 O O . GLU A 1 103 ? -9.531 11.072 -25.329 1.00 67.50 103 GLU A O 1
ATOM 791 N N . SER A 1 104 ? -11.746 10.968 -25.638 1.00 67.31 104 SER A N 1
ATOM 792 C CA . SER A 1 104 ? -11.960 12.411 -25.820 1.00 67.31 104 SER A CA 1
ATOM 793 C C . SER A 1 104 ? -11.536 13.269 -24.621 1.00 67.31 104 SER A C 1
ATOM 795 O O . SER A 1 104 ? -11.042 14.376 -24.803 1.00 67.31 104 SER A O 1
ATOM 797 N N . TRP A 1 105 ? -11.693 12.784 -23.387 1.00 67.38 105 TRP A N 1
ATOM 798 C CA . TRP A 1 105 ? -11.218 13.498 -22.193 1.00 67.38 105 TRP A CA 1
ATOM 799 C C . TRP A 1 105 ? -9.713 13.336 -21.987 1.00 67.38 105 TRP A C 1
ATOM 801 O O . TRP A 1 105 ? -9.074 14.211 -21.404 1.00 67.38 105 TRP A O 1
ATOM 811 N N . ARG A 1 106 ? -9.137 12.233 -22.478 1.00 63.81 106 ARG A N 1
ATOM 812 C CA . ARG A 1 106 ? -7.689 12.008 -22.457 1.00 63.81 106 ARG A CA 1
ATOM 813 C C . ARG A 1 106 ? -6.991 12.954 -23.430 1.00 63.81 106 ARG A C 1
ATOM 815 O O . ARG A 1 106 ? -6.125 13.699 -22.990 1.00 63.81 106 ARG A O 1
ATOM 822 N N . THR A 1 107 ? -7.442 13.021 -24.683 1.00 65.75 107 THR A N 1
ATOM 823 C CA . THR A 1 107 ? -6.866 13.921 -25.696 1.00 65.75 107 THR A CA 1
ATOM 824 C C . THR A 1 107 ? -7.010 15.395 -25.323 1.00 65.75 107 THR A C 1
ATOM 826 O O . THR A 1 107 ? -6.043 16.138 -25.451 1.00 65.75 107 THR A O 1
ATOM 829 N N . LEU A 1 108 ? -8.159 15.826 -24.786 1.00 67.12 108 LEU A N 1
ATOM 830 C CA . LEU A 1 108 ? -8.318 17.195 -24.272 1.00 67.12 108 LEU A CA 1
ATOM 831 C C . LEU A 1 108 ? -7.337 17.495 -23.129 1.00 67.12 108 LEU A C 1
ATOM 833 O O . LEU A 1 108 ? -6.656 18.514 -23.165 1.00 67.12 108 LEU A O 1
ATOM 837 N N . SER A 1 109 ? -7.203 16.583 -22.161 1.00 64.38 109 SER A N 1
ATOM 838 C CA . SER A 1 109 ? -6.258 16.734 -21.048 1.00 64.38 109 SER A CA 1
ATOM 839 C C . SER A 1 109 ? -4.790 16.740 -21.494 1.00 64.38 109 SER A C 1
ATOM 841 O O . SER A 1 109 ? -3.963 17.339 -20.814 1.00 64.38 109 SER A O 1
ATOM 843 N N . GLU A 1 110 ? -4.452 16.044 -22.577 1.00 64.38 110 GLU A N 1
ATOM 844 C CA . GLU A 1 110 ? -3.092 15.922 -23.113 1.00 64.38 110 GLU A CA 1
ATOM 845 C C . GLU A 1 110 ? -2.711 17.149 -23.962 1.00 64.38 110 GLU A C 1
ATOM 847 O O . GLU A 1 110 ? -1.587 17.645 -23.877 1.00 64.38 110 GLU A O 1
ATOM 852 N N . LEU A 1 111 ? -3.680 17.709 -24.698 1.00 66.44 111 LEU A N 1
ATOM 853 C CA . LEU A 1 111 ? -3.575 19.022 -25.343 1.00 66.44 111 LEU A CA 1
ATOM 854 C C . LEU A 1 111 ? -3.431 20.150 -24.310 1.00 66.44 111 LEU A C 1
ATOM 856 O O . LEU A 1 111 ? -2.618 21.050 -24.500 1.00 66.44 111 LEU A O 1
ATOM 860 N N . GLU A 1 112 ? -4.178 20.084 -23.206 1.00 61.47 112 GLU A N 1
ATOM 861 C CA . GLU A 1 112 ? -4.114 21.070 -22.125 1.00 61.47 112 GLU A CA 1
ATOM 862 C C . GLU A 1 112 ? -2.758 21.018 -21.397 1.00 61.47 112 GLU A C 1
ATOM 864 O O . GLU A 1 112 ? -2.114 22.056 -21.255 1.00 61.47 112 GLU A O 1
ATOM 869 N N . SER A 1 113 ? -2.239 19.827 -21.068 1.00 58.75 113 SER A N 1
ATOM 870 C CA . SER A 1 113 ? -0.859 19.664 -20.572 1.00 58.75 113 SER A CA 1
ATOM 871 C C . SER A 1 113 ? 0.188 20.224 -21.540 1.00 58.75 113 SER A C 1
ATOM 873 O O . SER A 1 113 ? 1.040 21.013 -21.132 1.00 58.75 113 SER A O 1
ATOM 875 N N . ARG A 1 114 ? 0.094 19.902 -22.838 1.00 56.88 114 ARG A N 1
ATOM 876 C CA . ARG A 1 114 ? 1.001 20.445 -23.869 1.00 56.88 114 ARG A CA 1
ATOM 877 C C . ARG A 1 114 ? 0.904 21.963 -24.043 1.00 56.88 114 ARG A C 1
ATOM 879 O O . ARG A 1 114 ? 1.869 22.572 -24.491 1.00 56.88 114 ARG A O 1
ATOM 886 N N . SER A 1 115 ? -0.227 22.579 -23.694 1.00 55.91 115 SER A N 1
ATOM 887 C CA . SER A 1 115 ? -0.392 24.039 -23.732 1.00 55.91 115 SER A CA 1
ATOM 888 C C . SER A 1 115 ? 0.249 24.770 -22.544 1.00 55.91 115 SER A C 1
ATOM 890 O O . SER A 1 115 ? 0.458 25.978 -22.624 1.00 55.91 115 SER A O 1
ATOM 892 N N . VAL A 1 116 ? 0.578 24.046 -21.466 1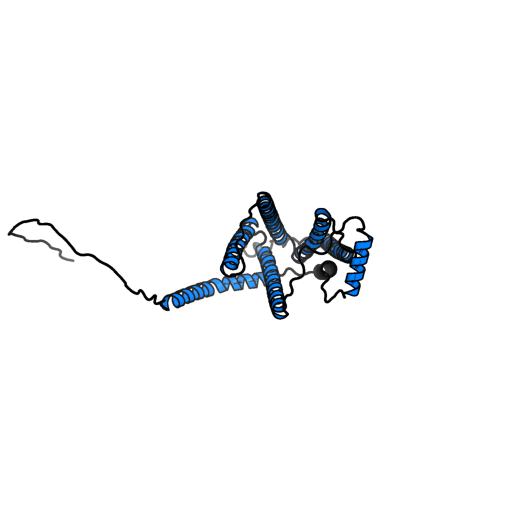.00 55.31 116 VAL A N 1
ATOM 893 C CA . VAL A 1 116 ? 1.235 24.582 -20.260 1.00 55.31 116 VAL A CA 1
ATOM 894 C C . VAL A 1 116 ? 2.742 24.282 -20.254 1.00 55.31 116 VAL A C 1
ATOM 896 O O . VAL A 1 116 ? 3.520 25.151 -19.868 1.00 55.31 116 VAL A O 1
ATOM 899 N N . ASP A 1 117 ? 3.166 23.108 -20.736 1.00 49.31 117 ASP A N 1
ATOM 900 C CA . ASP A 1 117 ? 4.573 22.657 -20.755 1.00 49.31 117 ASP A CA 1
ATOM 901 C C . ASP A 1 117 ? 5.307 22.969 -22.079 1.00 49.31 117 ASP A C 1
ATOM 903 O O . ASP A 1 117 ? 6.059 22.146 -22.606 1.00 49.31 117 ASP A O 1
ATOM 907 N N . SER A 1 118 ? 5.145 24.173 -22.639 1.00 45.62 118 SER A N 1
ATOM 908 C CA . SER A 1 118 ? 5.780 24.562 -23.916 1.00 45.62 118 SER A CA 1
ATOM 909 C C . SER A 1 118 ? 7.314 24.746 -23.866 1.00 45.62 118 SER A C 1
ATOM 911 O O . SER A 1 118 ? 7.867 25.381 -24.761 1.00 45.62 118 SER A O 1
ATOM 913 N N . ASP A 1 119 ? 7.988 24.227 -22.835 1.00 43.34 119 ASP A N 1
ATOM 914 C CA . ASP A 1 119 ? 9.439 24.342 -22.603 1.00 43.34 119 ASP A CA 1
ATOM 915 C C . ASP A 1 119 ? 10.105 23.005 -22.183 1.00 43.34 119 ASP A C 1
ATOM 917 O O . ASP A 1 119 ? 11.304 22.966 -21.910 1.00 43.34 119 ASP A O 1
ATOM 921 N N . PHE A 1 120 ? 9.368 21.877 -22.139 1.00 42.25 120 PHE A N 1
ATOM 922 C CA . PHE A 1 120 ? 9.965 20.558 -21.864 1.00 42.25 120 PHE A CA 1
ATOM 923 C C . PHE A 1 120 ? 9.245 19.393 -22.568 1.00 42.25 120 PHE A C 1
ATOM 925 O O . PHE A 1 120 ? 8.155 18.970 -22.186 1.00 42.25 120 PHE A O 1
ATOM 932 N N . THR A 1 121 ? 9.882 18.820 -23.593 1.00 36.34 121 THR A N 1
ATOM 933 C CA . THR A 1 121 ? 9.347 17.683 -24.362 1.00 36.34 121 THR A CA 1
ATOM 934 C C . THR A 1 121 ? 9.622 16.342 -23.677 1.00 36.34 121 THR A C 1
ATOM 936 O O . THR A 1 121 ? 10.507 15.590 -24.088 1.00 36.34 121 THR A O 1
ATOM 939 N N . ALA A 1 122 ? 8.835 16.018 -22.653 1.00 40.47 122 ALA A N 1
ATOM 940 C CA . ALA A 1 122 ? 8.692 14.646 -22.170 1.00 40.47 122 ALA A CA 1
ATOM 941 C C . ALA A 1 122 ? 7.624 13.918 -23.008 1.00 40.47 122 ALA A C 1
ATOM 943 O O . ALA A 1 122 ? 6.459 13.838 -22.616 1.00 40.47 122 ALA A O 1
ATOM 944 N N . ASP A 1 123 ? 8.008 13.424 -24.192 1.00 40.97 123 ASP A N 1
ATOM 945 C CA . ASP A 1 123 ? 7.141 12.523 -24.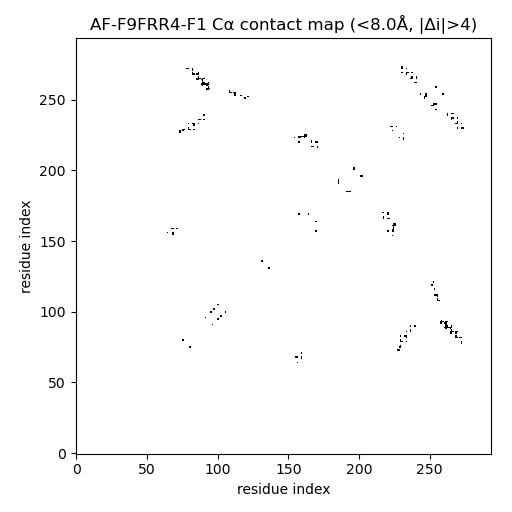963 1.00 40.97 123 ASP A CA 1
ATOM 946 C C . ASP A 1 123 ? 6.823 11.246 -24.160 1.00 40.97 123 ASP A C 1
ATOM 948 O O . ASP A 1 123 ? 7.542 10.873 -23.230 1.00 40.97 123 ASP A O 1
ATOM 952 N N . GLY A 1 124 ? 5.695 10.616 -24.505 1.00 43.62 124 GLY A N 1
ATOM 953 C CA . GLY A 1 124 ? 5.020 9.600 -23.693 1.00 43.62 124 GLY A CA 1
ATOM 954 C C . GLY A 1 124 ? 5.902 8.454 -23.181 1.00 43.62 124 GLY A C 1
ATOM 955 O O . GLY A 1 124 ? 6.904 8.090 -23.789 1.00 43.62 124 GLY A O 1
ATOM 956 N N . GLY A 1 125 ? 5.473 7.880 -22.049 1.00 43.28 125 GLY A N 1
ATOM 957 C CA . GLY A 1 125 ? 6.247 6.994 -21.173 1.00 43.28 125 GLY A CA 1
ATOM 958 C C . GLY A 1 125 ? 7.209 6.000 -21.841 1.00 43.28 125 GLY A C 1
ATOM 959 O O . GLY A 1 125 ? 6.904 5.386 -22.858 1.00 43.28 125 GLY A O 1
ATOM 960 N N . ILE A 1 126 ? 8.344 5.797 -21.161 1.00 50.19 126 ILE A N 1
ATOM 961 C CA . ILE A 1 126 ? 9.611 5.175 -21.606 1.00 50.19 126 ILE A CA 1
ATOM 962 C C . ILE A 1 126 ? 9.476 3.839 -22.373 1.00 50.19 126 ILE A C 1
ATOM 964 O O . ILE A 1 126 ? 10.391 3.464 -23.104 1.00 50.19 126 ILE A O 1
ATOM 968 N N . LEU A 1 127 ? 8.363 3.111 -22.235 1.00 42.53 127 LEU A N 1
ATOM 969 C CA . LEU A 1 127 ? 8.112 1.841 -22.918 1.00 42.53 127 LEU A CA 1
ATOM 970 C C . LEU A 1 127 ? 6.744 1.850 -23.625 1.00 42.53 127 LEU A C 1
ATOM 972 O O . LEU A 1 127 ? 5.740 2.198 -22.995 1.00 42.53 127 LEU A O 1
ATOM 976 N N . PRO A 1 128 ? 6.655 1.405 -24.896 1.00 47.03 128 PRO A N 1
ATOM 977 C CA . PRO A 1 128 ? 5.373 1.258 -25.577 1.00 47.03 128 PRO A CA 1
ATOM 978 C C . PRO A 1 128 ? 4.502 0.202 -24.870 1.00 47.03 128 PRO A C 1
ATOM 980 O O . PRO A 1 128 ? 5.028 -0.806 -24.388 1.00 47.03 128 PRO A O 1
ATOM 983 N N . PRO A 1 129 ? 3.167 0.377 -24.824 1.00 57.12 129 PRO A N 1
ATOM 984 C CA . PRO A 1 129 ? 2.283 -0.553 -24.133 1.00 57.12 129 PRO A CA 1
ATOM 985 C C . PRO A 1 129 ? 2.358 -1.948 -24.767 1.00 57.12 129 PRO A C 1
ATOM 987 O O . PRO A 1 129 ? 2.006 -2.140 -25.935 1.00 57.12 129 PRO A O 1
ATOM 990 N N . ALA A 1 130 ? 2.800 -2.931 -23.978 1.00 62.75 130 ALA A N 1
ATOM 991 C CA . ALA A 1 130 ? 2.905 -4.317 -24.412 1.00 62.75 130 ALA A CA 1
ATOM 992 C C . ALA A 1 130 ? 1.545 -4.840 -24.909 1.00 62.75 130 ALA A C 1
ATOM 994 O O . ALA A 1 130 ? 0.511 -4.674 -24.254 1.00 62.75 130 ALA A O 1
ATOM 995 N N . LYS A 1 131 ? 1.540 -5.490 -26.079 1.00 60.88 131 LYS A N 1
ATOM 996 C CA . LYS A 1 131 ? 0.330 -6.041 -26.710 1.00 60.88 131 LYS A CA 1
ATOM 997 C C . LYS A 1 131 ? -0.125 -7.333 -26.015 1.00 60.88 131 LYS A C 1
ATOM 999 O O . LYS A 1 131 ? -0.062 -8.404 -26.603 1.00 60.88 131 LYS A O 1
ATOM 1004 N N . ALA A 1 132 ? -0.613 -7.217 -24.782 1.00 71.94 132 ALA A N 1
ATOM 1005 C CA . ALA A 1 132 ? -1.171 -8.340 -24.032 1.00 71.94 132 ALA A CA 1
ATOM 1006 C C . ALA A 1 132 ? -2.494 -8.830 -24.647 1.00 71.94 132 ALA A C 1
ATOM 1008 O O . ALA A 1 132 ? -3.392 -8.023 -24.938 1.00 71.94 132 ALA A O 1
ATOM 1009 N N . THR A 1 133 ? -2.624 -10.146 -24.788 1.00 86.50 133 THR A N 1
ATOM 1010 C CA . THR A 1 133 ? -3.832 -10.867 -25.208 1.00 86.50 133 THR A CA 1
ATOM 1011 C C . THR A 1 133 ? -4.971 -10.713 -24.185 1.00 86.50 133 THR A C 1
ATOM 1013 O O . THR A 1 133 ? -4.733 -10.364 -23.024 1.00 86.50 133 THR A O 1
ATOM 1016 N N . PRO A 1 134 ? -6.237 -10.989 -24.559 1.00 86.19 134 PRO A N 1
ATOM 1017 C CA . PRO A 1 134 ? -7.350 -10.957 -23.608 1.00 86.19 134 PRO A CA 1
ATOM 1018 C C . PRO A 1 134 ? -7.173 -11.922 -22.424 1.00 86.19 134 PRO A C 1
ATOM 1020 O O . PRO A 1 134 ? -7.568 -11.589 -21.312 1.00 86.19 134 PRO A O 1
ATOM 1023 N N . GLN A 1 135 ? -6.544 -13.082 -22.647 1.00 86.56 135 GLN A N 1
ATOM 1024 C CA . GLN A 1 135 ? -6.339 -14.119 -21.631 1.00 86.56 135 GLN A CA 1
ATOM 1025 C C . GLN A 1 135 ? -5.317 -13.682 -20.571 1.00 86.56 135 GLN A C 1
ATOM 1027 O O . GLN A 1 135 ? -5.614 -13.729 -19.377 1.00 86.56 135 GLN A O 1
ATOM 1032 N N . GLU A 1 136 ? -4.156 -13.172 -20.995 1.00 85.69 136 GLU A N 1
ATOM 1033 C CA . GLU A 1 136 ? -3.123 -12.639 -20.092 1.00 85.69 136 GLU A CA 1
ATOM 1034 C C . GLU A 1 136 ? -3.664 -11.487 -19.236 1.00 85.69 136 GLU A C 1
ATOM 1036 O O . GLU A 1 136 ? -3.402 -11.429 -18.036 1.00 85.69 136 GLU A O 1
ATOM 1041 N N . ARG A 1 137 ? -4.487 -10.602 -19.821 1.00 84.94 137 ARG A N 1
ATOM 1042 C CA . ARG A 1 137 ? -5.157 -9.520 -19.079 1.00 84.94 137 ARG A CA 1
ATOM 1043 C C . ARG A 1 137 ? -6.084 -10.062 -17.994 1.00 84.94 137 ARG A C 1
ATOM 1045 O O . ARG A 1 137 ? -6.075 -9.536 -16.885 1.00 84.94 137 ARG A O 1
ATOM 1052 N N . THR A 1 138 ? -6.870 -11.101 -18.282 1.00 88.56 138 THR A N 1
ATOM 1053 C CA . THR A 1 138 ? -7.746 -11.730 -17.282 1.00 88.56 138 THR A CA 1
ATOM 1054 C C . THR A 1 138 ? -6.938 -12.348 -16.142 1.00 88.56 138 THR A C 1
ATOM 1056 O O . THR A 1 138 ? -7.272 -12.121 -14.981 1.00 88.56 138 THR A O 1
ATOM 1059 N N . ILE A 1 139 ? -5.847 -13.059 -16.448 1.00 88.81 139 ILE A N 1
ATOM 1060 C CA . ILE A 1 139 ? -4.952 -13.637 -15.434 1.00 88.81 139 ILE A CA 1
ATOM 1061 C C . ILE A 1 139 ? -4.322 -12.525 -14.582 1.00 88.81 139 ILE A C 1
ATOM 1063 O O . ILE A 1 139 ? -4.400 -12.580 -13.358 1.00 88.81 139 ILE A O 1
ATOM 1067 N N . ALA A 1 140 ? -3.796 -11.465 -15.204 1.00 86.25 140 ALA A N 1
ATOM 1068 C CA . ALA A 1 140 ? -3.220 -10.321 -14.497 1.00 86.25 140 ALA A CA 1
ATOM 1069 C C . ALA A 1 140 ? -4.232 -9.622 -13.567 1.00 86.25 140 ALA A C 1
ATOM 1071 O O . ALA A 1 140 ? -3.882 -9.260 -12.444 1.00 86.25 140 ALA A O 1
ATOM 1072 N N . ILE A 1 141 ? -5.496 -9.479 -13.987 1.00 88.62 141 ILE A N 1
ATOM 1073 C CA . ILE A 1 141 ? -6.576 -8.936 -13.145 1.00 88.62 141 ILE A CA 1
ATOM 1074 C C . ILE A 1 141 ? -6.852 -9.853 -11.944 1.00 88.62 141 ILE A C 1
ATOM 1076 O O . ILE A 1 141 ? -6.960 -9.360 -10.822 1.00 88.62 141 ILE A O 1
ATOM 1080 N N . LEU A 1 142 ? -6.925 -11.174 -12.142 1.00 91.12 142 LEU A N 1
ATOM 1081 C CA . LEU A 1 142 ? -7.120 -12.133 -11.046 1.00 91.12 142 LEU A CA 1
ATOM 1082 C C . LEU A 1 142 ? -5.950 -12.100 -10.049 1.00 91.12 142 LEU A C 1
ATOM 1084 O O . LEU A 1 142 ? -6.181 -12.040 -8.840 1.00 91.12 142 LEU A O 1
ATOM 1088 N N . CYS A 1 143 ? -4.709 -12.052 -10.540 1.00 89.31 143 CYS A N 1
ATOM 1089 C CA . CYS A 1 143 ? -3.513 -11.891 -9.712 1.00 89.31 143 CYS A CA 1
ATOM 1090 C C . CYS A 1 143 ? -3.517 -10.561 -8.939 1.00 89.31 143 CYS A C 1
ATOM 1092 O O . CYS A 1 143 ? -3.179 -10.549 -7.756 1.00 89.31 143 CYS A O 1
ATOM 1094 N N . ALA A 1 144 ? -3.943 -9.455 -9.558 1.00 88.12 144 ALA A N 1
ATOM 1095 C CA . ALA A 1 144 ? -4.050 -8.155 -8.895 1.00 88.12 144 ALA A CA 1
ATOM 1096 C C . ALA A 1 144 ? -5.131 -8.143 -7.797 1.00 88.12 144 ALA A C 1
ATOM 1098 O O . ALA A 1 144 ? -4.891 -7.633 -6.701 1.00 88.12 144 ALA A O 1
ATOM 1099 N N . ILE A 1 145 ? -6.297 -8.753 -8.049 1.00 89.94 145 ILE A N 1
ATOM 1100 C CA . ILE A 1 145 ? -7.362 -8.916 -7.046 1.00 89.94 145 ILE A CA 1
ATOM 1101 C C . ILE A 1 145 ? -6.849 -9.754 -5.869 1.00 89.94 145 ILE A C 1
ATOM 1103 O O . ILE A 1 145 ? -6.936 -9.307 -4.724 1.00 89.94 145 ILE A O 1
ATOM 1107 N N . PHE A 1 146 ? -6.241 -10.914 -6.135 1.00 90.88 146 PHE A N 1
ATOM 1108 C CA . PHE A 1 146 ? -5.651 -11.765 -5.099 1.00 90.88 146 PHE A CA 1
ATOM 1109 C C . PHE A 1 146 ? -4.564 -11.034 -4.293 1.00 90.88 146 PHE A C 1
ATOM 1111 O O . PHE A 1 146 ? -4.588 -11.056 -3.063 1.00 90.88 146 PHE A O 1
ATOM 1118 N N . GLY A 1 147 ? -3.664 -10.311 -4.968 1.00 88.62 147 GLY A N 1
ATOM 1119 C CA . GLY A 1 147 ? -2.624 -9.499 -4.333 1.00 88.62 147 GLY A CA 1
ATOM 1120 C C . GLY A 1 147 ? -3.191 -8.394 -3.437 1.00 88.62 147 GLY A C 1
ATOM 1121 O O . GLY A 1 147 ? -2.714 -8.208 -2.319 1.00 88.62 147 GLY A O 1
ATOM 1122 N N . SER A 1 148 ? -4.257 -7.709 -3.868 1.00 88.31 148 SER A N 1
ATOM 1123 C CA . SER A 1 148 ? -4.931 -6.688 -3.050 1.00 88.31 148 SER A CA 1
ATOM 1124 C C . SER A 1 148 ? -5.593 -7.271 -1.792 1.00 88.31 148 SER A C 1
ATOM 1126 O O . SER A 1 148 ? -5.480 -6.689 -0.712 1.00 88.31 148 SER A O 1
ATOM 1128 N N . PHE A 1 149 ? -6.206 -8.456 -1.895 1.00 87.00 149 PHE A N 1
ATOM 1129 C CA . PHE A 1 149 ? -6.786 -9.170 -0.755 1.00 87.00 149 PHE A CA 1
ATOM 1130 C C . PHE A 1 149 ? -5.707 -9.658 0.227 1.00 87.00 149 PHE A C 1
ATOM 1132 O O . PHE A 1 149 ? -5.850 -9.512 1.445 1.00 87.00 149 PHE A O 1
ATOM 1139 N N . ALA A 1 150 ? -4.597 -10.183 -0.297 1.00 87.12 150 ALA A N 1
ATOM 1140 C CA . ALA A 1 150 ? -3.444 -10.592 0.497 1.00 87.12 150 ALA A CA 1
ATOM 1141 C C . ALA A 1 150 ? -2.809 -9.397 1.233 1.00 87.12 150 ALA A C 1
ATOM 1143 O O . ALA A 1 150 ? -2.552 -9.488 2.433 1.00 87.12 150 ALA A O 1
ATOM 1144 N N . ALA A 1 151 ? -2.638 -8.252 0.562 1.00 86.56 151 ALA A N 1
ATOM 1145 C CA . ALA A 1 151 ? -2.136 -7.021 1.173 1.00 86.56 151 ALA A CA 1
ATOM 1146 C C . ALA A 1 151 ? -3.070 -6.492 2.276 1.00 86.56 151 ALA A C 1
ATOM 1148 O O . ALA A 1 151 ? -2.608 -6.172 3.372 1.00 86.56 151 ALA A O 1
ATOM 1149 N N . ALA A 1 152 ? -4.388 -6.470 2.039 1.00 85.25 152 ALA A N 1
ATOM 1150 C CA . ALA A 1 152 ? -5.368 -6.075 3.053 1.00 85.25 152 ALA A CA 1
ATOM 1151 C C . ALA A 1 152 ? -5.320 -6.996 4.288 1.00 85.25 152 ALA A C 1
ATOM 1153 O O . ALA A 1 152 ? -5.329 -6.517 5.424 1.00 85.25 152 ALA A O 1
ATOM 1154 N N . THR A 1 153 ? -5.189 -8.308 4.070 1.00 85.06 153 THR A N 1
ATOM 1155 C CA . THR A 1 153 ? -5.054 -9.309 5.140 1.00 85.06 153 THR A CA 1
ATOM 1156 C C . THR A 1 153 ? -3.737 -9.141 5.906 1.00 85.06 153 THR A C 1
ATOM 1158 O O . THR A 1 153 ? -3.727 -9.224 7.135 1.00 85.06 153 THR A O 1
ATOM 1161 N N . ALA A 1 154 ? -2.631 -8.834 5.221 1.00 87.38 154 ALA A N 1
ATOM 1162 C CA . ALA A 1 154 ? -1.343 -8.543 5.847 1.00 87.38 154 ALA A CA 1
ATOM 1163 C C . ALA A 1 154 ? -1.405 -7.278 6.724 1.00 87.38 154 ALA A C 1
ATOM 1165 O O . ALA A 1 154 ? -1.004 -7.323 7.887 1.00 87.38 154 ALA A O 1
ATOM 1166 N N . TYR A 1 155 ? -1.977 -6.175 6.226 1.00 86.56 155 TYR A N 1
ATOM 1167 C CA . TYR A 1 155 ? -2.130 -4.935 7.000 1.00 86.56 155 TYR A CA 1
ATOM 1168 C C . TYR A 1 155 ? -3.050 -5.111 8.216 1.00 86.56 155 TYR A C 1
ATOM 1170 O O . TYR A 1 155 ? -2.737 -4.630 9.308 1.00 86.56 155 TYR A O 1
ATOM 1178 N N . ALA A 1 156 ? -4.147 -5.857 8.064 1.00 83.50 156 ALA A N 1
ATOM 1179 C CA . ALA A 1 156 ? -5.015 -6.221 9.178 1.00 83.50 156 ALA A CA 1
ATOM 1180 C C . ALA A 1 156 ? -4.301 -7.140 10.194 1.00 83.50 156 ALA A C 1
ATOM 1182 O O . ALA A 1 156 ? -4.453 -6.954 11.398 1.00 83.50 156 ALA A O 1
ATOM 1183 N N . THR A 1 157 ? -3.443 -8.062 9.750 1.00 83.88 157 THR A N 1
ATOM 1184 C CA . THR A 1 157 ? -2.645 -8.921 10.646 1.00 83.88 157 THR A CA 1
ATOM 1185 C C . THR A 1 157 ? -1.586 -8.121 11.418 1.00 83.88 157 THR A C 1
ATOM 1187 O O . THR A 1 157 ? -1.469 -8.272 12.634 1.00 83.88 157 THR A O 1
ATOM 1190 N N . ILE A 1 158 ? -0.869 -7.202 10.757 1.00 86.12 158 ILE A N 1
ATOM 1191 C CA . ILE A 1 158 ? 0.071 -6.261 11.400 1.00 86.12 158 ILE A CA 1
ATOM 1192 C C . ILE A 1 158 ? -0.642 -5.452 12.493 1.00 86.12 158 ILE A C 1
ATOM 1194 O O . ILE A 1 158 ? -0.115 -5.276 13.594 1.00 86.12 158 ILE A O 1
ATOM 1198 N N . ARG A 1 159 ? -1.873 -5.013 12.217 1.00 81.94 159 ARG A N 1
ATOM 1199 C CA . ARG A 1 159 ? -2.730 -4.310 13.174 1.00 81.94 159 ARG A CA 1
ATOM 1200 C C . ARG A 1 159 ? -3.130 -5.176 14.377 1.00 81.94 159 ARG A C 1
ATOM 1202 O O . ARG A 1 159 ? -3.083 -4.684 15.501 1.00 81.94 159 ARG A O 1
ATOM 1209 N N . VAL A 1 160 ? -3.499 -6.442 14.157 1.00 81.94 160 VAL A N 1
ATOM 1210 C CA . VAL A 1 160 ? -3.839 -7.414 15.220 1.00 81.94 160 VAL A CA 1
ATOM 1211 C C . VAL A 1 160 ? -2.651 -7.659 16.158 1.00 81.94 160 VAL A C 1
ATOM 1213 O O . VAL A 1 160 ? -2.830 -7.762 17.374 1.00 81.94 160 VAL A O 1
ATOM 1216 N N . ILE A 1 161 ? -1.434 -7.725 15.608 1.00 84.25 161 ILE A N 1
ATOM 1217 C CA . ILE A 1 161 ? -0.192 -7.787 16.391 1.00 84.25 161 ILE A CA 1
ATOM 1218 C C . ILE A 1 161 ? -0.037 -6.497 17.209 1.00 84.25 161 ILE A C 1
ATOM 1220 O O . ILE A 1 161 ? 0.206 -6.553 18.419 1.00 84.25 161 ILE A O 1
ATOM 1224 N N . GLY A 1 162 ? -0.225 -5.338 16.569 1.00 81.69 162 GLY A N 1
ATOM 1225 C CA . GLY A 1 162 ? -0.162 -4.032 17.221 1.00 81.69 162 GLY A CA 1
ATOM 1226 C C . GLY A 1 162 ? 1.138 -3.868 18.012 1.00 81.69 162 GLY A C 1
ATOM 1227 O O . GLY A 1 162 ? 2.197 -4.325 17.598 1.00 81.69 162 GLY A O 1
ATOM 1228 N N . LYS A 1 163 ? 1.051 -3.297 19.216 1.00 80.25 163 LYS A N 1
ATOM 1229 C CA . LYS A 1 163 ? 2.214 -3.081 20.096 1.00 80.25 163 LYS A CA 1
ATOM 1230 C C . LYS A 1 163 ? 2.749 -4.339 20.805 1.00 80.25 163 LYS A C 1
ATOM 1232 O O . LYS A 1 163 ? 3.599 -4.208 21.681 1.00 80.25 163 LYS A O 1
ATOM 1237 N N . ARG A 1 164 ? 2.243 -5.544 20.500 1.00 81.50 164 ARG A N 1
ATOM 1238 C CA . ARG A 1 164 ? 2.674 -6.792 21.170 1.00 81.50 164 ARG A CA 1
ATOM 1239 C C . ARG A 1 164 ? 4.048 -7.276 20.702 1.00 81.50 164 ARG A C 1
ATOM 1241 O O . ARG A 1 164 ? 4.697 -8.024 21.424 1.00 81.50 164 ARG A O 1
ATOM 1248 N N . ALA A 1 165 ? 4.481 -6.857 19.515 1.00 82.94 165 ALA A N 1
ATOM 1249 C CA . ALA A 1 165 ? 5.801 -7.140 18.968 1.00 82.94 165 ALA A CA 1
ATOM 1250 C C . ALA A 1 165 ? 6.386 -5.873 18.333 1.00 82.94 165 ALA A C 1
ATOM 1252 O O . ALA A 1 165 ? 5.661 -5.062 17.763 1.00 82.94 165 ALA A O 1
ATOM 1253 N N . HIS A 1 166 ? 7.705 -5.717 18.408 1.00 86.81 166 HIS A N 1
ATOM 1254 C CA . HIS A 1 166 ? 8.418 -4.597 17.793 1.00 86.81 166 HIS A CA 1
ATOM 1255 C C . HIS A 1 166 ? 8.339 -4.689 16.256 1.00 86.81 166 HIS A C 1
ATOM 1257 O O . HIS A 1 166 ? 8.640 -5.753 15.709 1.00 86.81 166 HIS A O 1
ATOM 1263 N N . SER A 1 167 ? 7.993 -3.607 15.538 1.00 88.50 167 SER A N 1
ATOM 1264 C CA . SER A 1 167 ? 7.748 -3.666 14.078 1.00 88.50 167 SER A CA 1
ATOM 1265 C C . SER A 1 167 ? 8.906 -4.253 13.279 1.00 88.50 167 SER A C 1
ATOM 1267 O O . SER A 1 167 ? 8.673 -4.996 12.329 1.00 88.50 167 SER A O 1
ATOM 1269 N N . LEU A 1 168 ? 10.149 -3.987 13.699 1.00 90.00 168 LEU A N 1
ATOM 1270 C CA . LEU A 1 168 ? 11.360 -4.550 13.087 1.00 90.00 168 LEU A CA 1
ATOM 1271 C C . LEU A 1 168 ? 11.308 -6.084 12.951 1.00 90.00 168 LEU A C 1
ATOM 1273 O O . LEU A 1 168 ? 11.796 -6.614 11.961 1.00 90.00 168 LEU A O 1
ATOM 1277 N N . VAL A 1 169 ? 10.673 -6.795 13.891 1.00 90.31 169 VAL A N 1
ATOM 1278 C CA . VAL A 1 169 ? 10.498 -8.256 13.819 1.00 90.31 169 VAL A CA 1
ATOM 1279 C C . VAL A 1 169 ? 9.579 -8.628 12.653 1.00 90.31 169 VAL A C 1
ATOM 1281 O O . VAL A 1 169 ? 9.932 -9.477 11.838 1.00 90.31 169 VAL A O 1
ATOM 1284 N N . SER A 1 170 ? 8.431 -7.955 12.527 1.00 87.31 170 SER A N 1
ATOM 1285 C CA . SER A 1 170 ? 7.481 -8.181 11.428 1.00 87.31 170 SER A CA 1
ATOM 1286 C C . SER A 1 170 ? 8.089 -7.832 10.066 1.00 87.31 170 SER A C 1
ATOM 1288 O O . SER A 1 170 ? 7.886 -8.563 9.098 1.00 87.31 170 SER A O 1
ATOM 1290 N N . VAL A 1 171 ? 8.859 -6.742 9.990 1.00 91.88 171 VAL A N 1
ATOM 1291 C CA . VAL A 1 171 ? 9.541 -6.317 8.758 1.00 91.88 171 VAL A CA 1
ATOM 1292 C C . VAL A 1 171 ? 10.677 -7.270 8.386 1.00 91.88 171 VAL A C 1
ATOM 1294 O O . VAL A 1 171 ? 10.834 -7.576 7.209 1.00 91.88 171 VAL A O 1
ATOM 1297 N N . ASN A 1 172 ? 11.410 -7.817 9.361 1.00 92.12 172 ASN A N 1
ATOM 1298 C CA . ASN A 1 172 ? 12.436 -8.829 9.108 1.00 92.12 172 ASN A CA 1
ATOM 1299 C C . ASN A 1 172 ? 11.838 -10.131 8.544 1.00 92.12 172 ASN A C 1
ATOM 1301 O O . ASN A 1 172 ? 12.336 -10.646 7.548 1.00 92.12 172 ASN A O 1
ATOM 1305 N N . TYR A 1 173 ? 10.742 -10.641 9.121 1.00 91.06 173 TYR A N 1
ATOM 1306 C CA . TYR A 1 173 ? 10.056 -11.817 8.565 1.00 91.06 173 TYR A CA 1
ATOM 1307 C C . TYR A 1 173 ? 9.494 -11.556 7.162 1.00 91.06 173 TYR A C 1
ATOM 1309 O O . TYR A 1 173 ? 9.623 -12.412 6.289 1.00 91.06 173 TYR A O 1
ATOM 1317 N N . PHE A 1 174 ? 8.926 -10.369 6.920 1.00 90.00 174 PHE A N 1
ATOM 1318 C CA . PHE A 1 174 ? 8.498 -9.959 5.582 1.00 90.00 174 PHE A CA 1
ATOM 1319 C C . PHE A 1 174 ? 9.668 -9.929 4.588 1.00 90.00 174 PHE A C 1
ATOM 1321 O O . PHE A 1 174 ? 9.538 -10.477 3.499 1.00 90.00 174 PHE A O 1
ATOM 1328 N N . ALA A 1 175 ? 10.816 -9.358 4.968 1.00 92.62 175 ALA A N 1
ATOM 1329 C CA . ALA A 1 175 ? 12.003 -9.302 4.119 1.00 92.62 175 ALA A CA 1
ATOM 1330 C C . ALA A 1 175 ? 12.529 -10.704 3.773 1.00 92.62 175 ALA A C 1
ATOM 1332 O O . ALA A 1 175 ? 12.744 -10.990 2.600 1.00 92.62 175 ALA A O 1
ATOM 1333 N N . VAL A 1 176 ? 12.644 -11.609 4.754 1.00 94.06 176 VAL A N 1
ATOM 1334 C CA . VAL A 1 176 ? 13.059 -13.004 4.513 1.00 94.06 176 VAL A CA 1
ATOM 1335 C C . VAL A 1 176 ? 12.090 -13.717 3.564 1.00 94.06 176 VAL A C 1
ATOM 1337 O O . VAL A 1 176 ? 12.531 -14.346 2.603 1.00 94.06 176 VAL A O 1
ATOM 1340 N N . LEU A 1 177 ? 10.776 -13.590 3.784 1.00 92.00 177 LEU A N 1
ATOM 1341 C CA . LEU A 1 177 ? 9.770 -14.189 2.902 1.00 92.00 177 LEU A CA 1
ATOM 1342 C C . LEU A 1 177 ? 9.814 -13.596 1.488 1.00 92.00 177 LEU A C 1
ATOM 1344 O O . LEU A 1 177 ? 9.713 -14.354 0.529 1.00 92.00 177 LEU A O 1
ATOM 1348 N N . ALA A 1 178 ? 10.006 -12.281 1.350 1.00 92.12 178 ALA A N 1
ATOM 1349 C CA . ALA A 1 178 ? 10.147 -11.607 0.062 1.00 92.12 178 ALA A CA 1
ATOM 1350 C C . ALA A 1 178 ? 11.419 -12.043 -0.686 1.00 92.12 178 ALA A C 1
ATOM 1352 O O . ALA A 1 178 ? 11.376 -12.243 -1.898 1.00 92.12 178 ALA A O 1
ATOM 1353 N N . THR A 1 179 ? 12.542 -12.239 0.013 1.00 93.12 179 THR A N 1
ATOM 1354 C CA . THR A 1 179 ? 13.783 -12.752 -0.586 1.00 93.12 179 THR A CA 1
ATOM 1355 C C . THR A 1 179 ? 13.610 -14.192 -1.074 1.00 93.12 179 THR A C 1
ATOM 1357 O O . THR A 1 179 ? 13.937 -14.487 -2.222 1.00 93.12 179 THR A O 1
ATOM 1360 N N . VAL A 1 180 ? 13.049 -15.078 -0.241 1.00 94.62 180 VAL A N 1
ATOM 1361 C CA . VAL A 1 180 ? 12.825 -16.490 -0.601 1.00 94.62 180 VAL A CA 1
ATOM 1362 C C . VAL A 1 180 ? 11.813 -16.625 -1.742 1.00 94.62 180 VAL A C 1
ATOM 1364 O O . VAL A 1 180 ? 12.048 -17.400 -2.667 1.00 94.62 180 VAL A O 1
ATOM 1367 N N . SER A 1 181 ? 10.717 -15.860 -1.727 1.00 91.06 181 SER A N 1
ATOM 1368 C CA . SER A 1 181 ? 9.722 -15.900 -2.804 1.00 91.06 181 SER A CA 1
ATOM 1369 C C . SER A 1 181 ? 10.256 -15.320 -4.114 1.00 91.06 181 SER A C 1
ATOM 1371 O O . SER A 1 181 ? 10.023 -15.915 -5.161 1.00 91.06 181 SER A O 1
ATOM 1373 N N . SER A 1 182 ? 11.032 -14.231 -4.073 1.00 90.31 182 SER A N 1
ATOM 1374 C CA . SER A 1 182 ? 11.673 -13.667 -5.273 1.00 90.31 182 SER A CA 1
ATOM 1375 C C . SER A 1 182 ? 12.654 -14.658 -5.902 1.00 90.31 182 SER A C 1
ATOM 1377 O O . SER A 1 182 ? 12.615 -14.872 -7.111 1.00 90.31 182 SER A O 1
ATOM 1379 N N . PHE A 1 183 ? 13.485 -15.317 -5.085 1.00 90.12 183 PHE A N 1
ATOM 1380 C CA . PHE A 1 183 ? 14.392 -16.370 -5.552 1.00 90.12 183 PHE A CA 1
ATOM 1381 C C . PHE A 1 183 ? 13.629 -17.543 -6.187 1.00 90.12 183 PHE A C 1
ATOM 1383 O O . PHE A 1 183 ? 13.976 -17.990 -7.278 1.00 90.12 183 PHE A O 1
ATOM 1390 N N . LEU A 1 184 ? 12.550 -18.001 -5.543 1.00 90.81 184 LEU A N 1
ATOM 1391 C CA . LEU A 1 184 ? 11.728 -19.101 -6.046 1.00 90.81 184 LEU A CA 1
ATOM 1392 C C . LEU A 1 184 ? 11.018 -18.752 -7.367 1.00 90.81 184 LEU A C 1
ATOM 1394 O O . LEU A 1 184 ? 10.952 -19.595 -8.257 1.00 90.81 184 LEU A O 1
ATOM 1398 N N . ILE A 1 185 ? 10.529 -17.517 -7.526 1.00 88.75 185 ILE A N 1
ATOM 1399 C CA . ILE A 1 185 ? 9.898 -17.045 -8.771 1.00 88.75 185 ILE A CA 1
ATOM 1400 C C . ILE A 1 185 ? 10.907 -17.034 -9.927 1.00 88.75 185 ILE A C 1
ATOM 1402 O O . ILE A 1 185 ? 10.590 -17.540 -11.001 1.00 88.75 185 ILE A O 1
ATOM 1406 N N . ILE A 1 186 ? 12.122 -16.523 -9.699 1.00 88.00 186 ILE A N 1
ATOM 1407 C CA . ILE A 1 186 ? 13.201 -16.525 -10.702 1.00 88.00 186 ILE A CA 1
ATOM 1408 C C . ILE A 1 186 ? 13.595 -17.964 -11.077 1.00 88.00 186 ILE A C 1
ATOM 1410 O O . ILE A 1 186 ? 13.831 -18.248 -12.243 1.00 88.00 186 ILE A O 1
ATOM 1414 N N . MET A 1 187 ? 13.613 -18.894 -10.115 1.00 86.62 187 MET A N 1
ATOM 1415 C CA . MET A 1 187 ? 13.940 -20.301 -10.378 1.00 86.62 187 MET A CA 1
ATOM 1416 C C . MET A 1 187 ? 12.856 -21.045 -11.181 1.00 86.62 187 MET A C 1
ATOM 1418 O O . MET A 1 187 ? 13.177 -21.959 -11.936 1.00 86.62 187 MET A O 1
ATOM 1422 N N . ILE A 1 188 ? 11.579 -20.689 -11.005 1.00 87.38 188 ILE A N 1
ATOM 1423 C CA . ILE A 1 188 ? 10.447 -21.347 -11.682 1.00 87.38 188 ILE A CA 1
ATOM 1424 C C . ILE A 1 188 ? 10.206 -20.775 -13.087 1.00 87.38 188 ILE A C 1
ATOM 1426 O O . ILE A 1 188 ? 9.758 -21.507 -13.968 1.00 87.38 188 ILE A O 1
ATOM 1430 N N . HIS A 1 189 ? 10.458 -19.481 -13.306 1.00 81.31 189 HIS A N 1
ATOM 1431 C CA . HIS A 1 189 ? 10.074 -18.802 -14.542 1.00 81.31 189 HIS A CA 1
ATOM 1432 C C . HIS A 1 189 ? 11.238 -18.742 -15.553 1.00 81.31 189 HIS A C 1
ATOM 1434 O O . HIS A 1 189 ? 12.149 -17.935 -15.370 1.00 81.31 189 HIS A O 1
ATOM 1440 N N . PRO A 1 190 ? 11.213 -19.520 -16.656 1.00 72.12 190 PRO A N 1
ATOM 1441 C CA . PRO A 1 190 ? 12.368 -19.675 -17.548 1.00 72.12 190 PRO A CA 1
ATOM 1442 C C . PRO A 1 190 ? 12.784 -18.380 -18.265 1.00 72.12 190 PRO A C 1
ATOM 1444 O O . PRO A 1 190 ? 13.952 -18.221 -18.611 1.00 72.12 190 PRO A O 1
ATOM 1447 N N . ASP A 1 191 ? 11.851 -17.442 -18.459 1.00 76.06 191 ASP A N 1
ATOM 1448 C CA . ASP A 1 191 ? 12.130 -16.150 -19.103 1.00 76.06 191 ASP A CA 1
ATOM 1449 C C . ASP A 1 191 ? 12.769 -15.098 -18.170 1.00 76.06 191 ASP A C 1
ATOM 1451 O O . ASP A 1 191 ? 13.232 -14.063 -18.652 1.00 76.06 191 ASP A O 1
ATOM 1455 N N . LEU A 1 192 ? 12.806 -15.317 -16.844 1.00 76.56 192 LEU A N 1
ATOM 1456 C CA . LEU A 1 192 ? 13.434 -14.375 -15.907 1.00 76.56 192 LEU A CA 1
ATOM 1457 C C . LEU A 1 192 ? 14.927 -14.684 -15.742 1.00 76.56 192 LEU A C 1
ATOM 1459 O O . LEU A 1 192 ? 15.338 -15.496 -14.917 1.00 76.56 192 LEU A O 1
ATOM 1463 N N . GLN A 1 193 ? 15.757 -13.970 -16.498 1.00 75.88 193 GLN A N 1
ATOM 1464 C CA . GLN A 1 193 ? 17.210 -14.033 -16.353 1.00 75.88 193 GLN A CA 1
ATOM 1465 C C . GLN A 1 193 ? 17.680 -13.177 -15.166 1.00 75.88 193 GLN A C 1
ATOM 1467 O O . GLN A 1 193 ? 17.285 -12.019 -15.017 1.00 75.88 193 GLN A O 1
ATOM 1472 N N . PHE A 1 194 ? 18.542 -13.744 -14.317 1.00 79.94 194 PHE A N 1
ATOM 1473 C CA . PHE A 1 194 ? 19.164 -13.024 -13.205 1.00 79.94 194 PHE A CA 1
ATOM 1474 C C . PHE A 1 194 ? 20.297 -12.123 -13.720 1.00 79.94 194 PHE A C 1
ATOM 1476 O O . PHE A 1 194 ? 21.453 -12.536 -13.810 1.00 79.94 194 PHE A O 1
ATOM 1483 N N . GLU A 1 195 ? 19.950 -10.887 -14.074 1.00 81.06 195 GLU A N 1
ATOM 1484 C CA . GLU A 1 195 ? 20.907 -9.887 -14.545 1.00 81.06 195 GLU A CA 1
ATOM 1485 C C . GLU A 1 195 ? 21.617 -9.207 -13.361 1.00 81.06 195 GLU A C 1
ATOM 1487 O O . GLU A 1 195 ? 20.985 -8.613 -12.485 1.00 81.06 195 GLU A O 1
ATOM 1492 N N . ILE A 1 196 ? 22.950 -9.284 -13.334 1.00 83.12 196 ILE A N 1
ATOM 1493 C CA . ILE A 1 196 ? 23.777 -8.654 -12.295 1.00 83.12 196 ILE A CA 1
ATOM 1494 C C . ILE A 1 196 ? 24.085 -7.206 -12.710 1.00 83.12 196 ILE A C 1
ATOM 1496 O O . ILE A 1 196 ? 24.576 -7.014 -13.825 1.00 83.12 196 ILE A O 1
ATOM 1500 N N . PRO A 1 197 ? 23.874 -6.194 -11.842 1.00 85.19 197 PRO A N 1
ATOM 1501 C CA . PRO A 1 197 ? 24.207 -4.807 -12.156 1.00 85.19 197 PRO A CA 1
ATOM 1502 C C . PRO A 1 197 ? 25.706 -4.623 -12.441 1.00 85.19 197 PRO A C 1
ATOM 1504 O O . PRO A 1 197 ? 26.576 -5.024 -11.659 1.00 85.19 197 PRO A O 1
ATOM 1507 N N . LYS A 1 198 ? 25.994 -4.001 -13.585 1.00 88.06 198 LYS A N 1
ATOM 1508 C CA . LYS A 1 198 ? 27.322 -3.863 -14.205 1.00 88.06 198 LYS A CA 1
ATOM 1509 C C . LYS A 1 198 ? 28.000 -2.546 -13.833 1.00 88.06 198 LYS A C 1
ATOM 1511 O O . LYS A 1 198 ? 29.227 -2.463 -13.867 1.00 88.06 198 LYS A O 1
ATOM 1516 N N . THR A 1 199 ? 27.225 -1.532 -13.448 1.00 92.44 199 THR A N 1
ATOM 1517 C CA . THR A 1 199 ? 27.724 -0.173 -13.182 1.00 92.44 199 THR A CA 1
ATOM 1518 C C . THR A 1 199 ? 27.608 0.197 -11.703 1.00 92.44 199 THR A C 1
ATOM 1520 O O . THR A 1 199 ? 26.607 -0.097 -11.056 1.00 92.44 199 THR A O 1
ATOM 1523 N N . ILE A 1 200 ? 28.582 0.939 -11.159 1.00 92.38 200 ILE A N 1
ATOM 1524 C CA . ILE A 1 200 ? 28.528 1.465 -9.776 1.00 92.38 200 ILE A CA 1
ATOM 1525 C C . ILE A 1 200 ? 27.251 2.296 -9.541 1.00 92.38 200 ILE A C 1
ATOM 1527 O O . ILE A 1 200 ? 26.645 2.206 -8.478 1.00 92.38 200 ILE A O 1
ATOM 1531 N N . ALA A 1 201 ? 26.794 3.048 -10.548 1.00 90.69 201 ALA A N 1
ATOM 1532 C CA . ALA A 1 201 ? 25.541 3.799 -10.488 1.00 90.69 201 ALA A CA 1
ATOM 1533 C C . ALA A 1 201 ? 24.310 2.897 -10.260 1.00 90.69 201 ALA A C 1
ATOM 1535 O O . ALA A 1 201 ? 23.450 3.241 -9.454 1.00 90.69 201 ALA A O 1
ATOM 1536 N N . GLU A 1 202 ? 24.247 1.727 -10.903 1.00 90.50 202 GLU A N 1
ATOM 1537 C CA . GLU A 1 202 ? 23.166 0.748 -10.711 1.00 90.50 202 GLU A CA 1
ATOM 1538 C C . GLU A 1 202 ? 23.190 0.180 -9.287 1.00 90.50 202 GLU A C 1
ATOM 1540 O O . GLU A 1 202 ? 22.147 0.094 -8.643 1.00 90.50 202 GLU A O 1
ATOM 1545 N N . TRP A 1 203 ? 24.380 -0.116 -8.748 1.00 92.00 203 TRP A N 1
ATOM 1546 C CA . TRP A 1 203 ? 24.549 -0.521 -7.347 1.00 92.00 203 TRP A CA 1
ATOM 1547 C C . TRP A 1 203 ? 24.119 0.573 -6.359 1.00 92.00 203 TRP A C 1
ATOM 1549 O O . TRP A 1 203 ? 23.441 0.275 -5.376 1.00 92.00 203 TRP A O 1
ATOM 1559 N N . CYS A 1 204 ? 24.452 1.841 -6.618 1.00 92.81 204 CYS A N 1
ATOM 1560 C CA . CYS A 1 204 ? 24.001 2.969 -5.798 1.00 92.81 204 CYS A CA 1
ATOM 1561 C C . CYS A 1 204 ? 22.476 3.157 -5.851 1.00 92.81 204 CYS A C 1
ATOM 1563 O O . CYS A 1 204 ? 21.857 3.399 -4.813 1.00 92.81 204 CYS A O 1
ATOM 1565 N N . LEU A 1 205 ? 21.858 3.011 -7.028 1.00 90.19 205 LEU A N 1
ATOM 1566 C CA . LEU A 1 205 ? 20.402 3.059 -7.190 1.00 90.19 205 LEU A CA 1
ATOM 1567 C C . LEU A 1 205 ? 19.720 1.898 -6.454 1.00 90.19 205 LEU A C 1
ATOM 1569 O O . LEU A 1 205 ? 18.785 2.129 -5.691 1.00 90.19 205 LEU A O 1
ATOM 1573 N N . LEU A 1 206 ? 20.225 0.672 -6.610 1.00 91.06 206 LEU A N 1
ATOM 1574 C CA . LEU A 1 206 ? 19.701 -0.524 -5.946 1.00 91.06 206 LEU A CA 1
ATOM 1575 C C . LEU A 1 206 ? 19.811 -0.416 -4.417 1.00 91.06 206 LEU A C 1
ATOM 1577 O O . LEU A 1 206 ? 18.845 -0.705 -3.710 1.00 91.06 206 LEU A O 1
ATOM 1581 N N . LEU A 1 207 ? 20.940 0.081 -3.900 1.00 93.75 207 LEU A N 1
ATOM 1582 C CA . LEU A 1 207 ? 21.118 0.357 -2.472 1.00 93.75 207 LEU A CA 1
ATOM 1583 C C . LEU A 1 207 ? 20.142 1.436 -1.970 1.00 93.75 207 LEU A C 1
ATOM 1585 O O . LEU A 1 207 ? 19.552 1.280 -0.902 1.00 93.75 207 LEU A O 1
ATOM 1589 N N . SER A 1 208 ? 19.932 2.505 -2.745 1.00 92.31 208 SER A N 1
ATOM 1590 C CA . SER A 1 208 ? 18.988 3.580 -2.410 1.00 92.31 208 SER A CA 1
ATOM 1591 C C . SER A 1 208 ? 17.538 3.079 -2.350 1.00 92.31 208 SER A C 1
ATOM 1593 O O . SER A 1 208 ? 16.819 3.361 -1.386 1.00 92.31 208 SER A O 1
ATOM 1595 N N . ILE A 1 209 ? 17.121 2.257 -3.320 1.00 92.62 209 ILE A N 1
ATOM 1596 C CA . ILE A 1 209 ? 15.804 1.596 -3.334 1.00 92.62 209 ILE A CA 1
ATOM 1597 C C . ILE A 1 209 ? 15.670 0.635 -2.142 1.00 92.62 209 ILE A C 1
ATOM 1599 O O . ILE A 1 209 ? 14.638 0.627 -1.476 1.00 92.62 209 ILE A O 1
ATOM 1603 N N . GLY A 1 210 ? 16.721 -0.119 -1.805 1.00 93.38 210 GLY A N 1
ATOM 1604 C CA . GLY A 1 210 ? 16.734 -1.008 -0.640 1.00 93.38 210 GLY A CA 1
ATOM 1605 C C . GLY A 1 210 ? 16.566 -0.268 0.693 1.00 93.38 210 GLY A C 1
ATOM 1606 O O . GLY A 1 210 ? 15.708 -0.630 1.499 1.00 93.38 210 GLY A O 1
ATOM 1607 N N . ILE A 1 211 ? 17.337 0.802 0.919 1.00 95.31 211 ILE A N 1
ATOM 1608 C CA . ILE A 1 211 ? 17.274 1.608 2.151 1.00 95.31 211 ILE A CA 1
ATOM 1609 C C . ILE A 1 211 ? 15.923 2.329 2.268 1.00 95.31 211 ILE A C 1
ATOM 1611 O O . ILE A 1 211 ? 15.302 2.304 3.333 1.00 95.31 211 ILE A O 1
ATOM 1615 N N . SER A 1 212 ? 15.445 2.948 1.185 1.00 93.38 212 SER A N 1
ATOM 1616 C CA . SER A 1 212 ? 14.154 3.649 1.178 1.00 93.38 212 SER A CA 1
ATOM 1617 C C . SER A 1 212 ? 12.969 2.689 1.323 1.00 93.38 212 SER A C 1
ATOM 1619 O O . SER A 1 212 ? 12.058 2.979 2.097 1.00 93.38 212 SER A O 1
ATOM 1621 N N . GLY A 1 213 ? 13.006 1.518 0.680 1.00 92.38 213 GLY A N 1
ATOM 1622 C CA . GLY A 1 213 ? 12.004 0.460 0.833 1.00 92.38 213 GLY A CA 1
ATOM 1623 C C . GLY A 1 213 ? 11.962 -0.126 2.248 1.00 92.38 213 GLY A C 1
ATOM 1624 O O . GLY A 1 213 ? 10.881 -0.306 2.808 1.00 92.38 213 GLY A O 1
ATOM 1625 N N . PHE A 1 214 ? 13.121 -0.349 2.875 1.00 93.75 214 PHE A N 1
ATOM 1626 C CA . PHE A 1 214 ? 13.206 -0.755 4.281 1.00 93.75 214 PHE A CA 1
ATOM 1627 C C . PHE A 1 214 ? 12.609 0.303 5.219 1.00 93.75 214 PHE A C 1
ATOM 1629 O O . PHE A 1 214 ? 11.793 -0.027 6.083 1.00 93.75 214 PHE A O 1
ATOM 1636 N N . LEU A 1 215 ? 12.962 1.578 5.023 1.00 94.62 215 LEU A N 1
ATOM 1637 C CA . LEU A 1 215 ? 12.430 2.682 5.821 1.00 94.62 215 LEU A CA 1
ATOM 1638 C C . LEU A 1 215 ? 10.910 2.826 5.642 1.00 94.62 215 LEU A C 1
ATOM 1640 O O . LEU A 1 215 ? 10.191 2.936 6.634 1.00 94.62 215 LEU A O 1
ATOM 1644 N N . LEU A 1 216 ? 10.413 2.753 4.402 1.00 92.25 216 LEU A N 1
ATOM 1645 C CA . LEU A 1 216 ? 8.984 2.735 4.083 1.00 92.25 216 LEU A CA 1
ATOM 1646 C C . LEU A 1 216 ? 8.271 1.604 4.829 1.00 92.25 216 LEU A C 1
ATOM 1648 O O . LEU A 1 216 ? 7.283 1.857 5.515 1.00 92.25 216 LEU A O 1
ATOM 1652 N N . GLN A 1 217 ? 8.788 0.376 4.746 1.00 93.50 217 GLN A N 1
ATOM 1653 C CA . GLN A 1 217 ? 8.155 -0.790 5.358 1.00 93.50 217 GLN A CA 1
ATOM 1654 C C . GLN A 1 217 ? 8.151 -0.710 6.893 1.00 93.50 217 GLN A C 1
ATOM 1656 O O . GLN A 1 217 ? 7.153 -1.070 7.523 1.00 93.50 217 GLN A O 1
ATOM 1661 N N . LEU A 1 218 ? 9.217 -0.186 7.512 1.00 93.94 218 LEU A N 1
ATOM 1662 C CA . LEU A 1 218 ? 9.259 0.087 8.954 1.00 93.94 218 LEU A CA 1
ATOM 1663 C C . LEU A 1 218 ? 8.226 1.135 9.378 1.00 93.94 218 LEU A C 1
ATOM 1665 O O . LEU A 1 218 ? 7.456 0.886 10.306 1.00 93.94 218 LEU A O 1
ATOM 1669 N N . LEU A 1 219 ? 8.195 2.291 8.709 1.00 92.81 219 LEU A N 1
ATOM 1670 C CA . LEU A 1 219 ? 7.288 3.391 9.050 1.00 92.81 219 LEU A CA 1
ATOM 1671 C C . LEU A 1 219 ? 5.823 3.021 8.787 1.00 92.81 219 LEU A C 1
ATOM 1673 O O . LEU A 1 219 ? 4.961 3.364 9.595 1.00 92.81 219 LEU A O 1
ATOM 1677 N N . LEU A 1 220 ? 5.542 2.277 7.713 1.00 90.94 220 LEU A N 1
ATOM 1678 C CA . LEU A 1 220 ? 4.216 1.734 7.418 1.00 90.94 220 LEU A CA 1
ATOM 1679 C C . LEU A 1 220 ? 3.765 0.754 8.509 1.00 90.94 220 LEU A C 1
ATOM 1681 O O . LEU A 1 220 ? 2.643 0.863 9.000 1.00 90.94 220 LEU A O 1
ATOM 1685 N N . THR A 1 221 ? 4.642 -0.163 8.932 1.00 91.31 221 THR A N 1
ATOM 1686 C CA . THR A 1 221 ? 4.332 -1.145 9.984 1.00 91.31 221 THR A CA 1
ATOM 1687 C C . THR A 1 221 ? 4.073 -0.452 11.326 1.00 91.31 221 THR A C 1
ATOM 1689 O O . THR A 1 221 ? 3.022 -0.671 11.930 1.00 91.31 221 THR A O 1
ATOM 1692 N N . GLU A 1 222 ? 4.955 0.457 11.756 1.00 90.62 222 GLU A N 1
ATOM 1693 C CA . GLU A 1 222 ? 4.756 1.254 12.976 1.00 90.62 222 GLU A CA 1
ATOM 1694 C C . GLU A 1 222 ? 3.488 2.122 12.896 1.00 90.62 222 GLU A C 1
ATOM 1696 O O . GLU A 1 222 ? 2.756 2.243 13.879 1.00 90.62 222 GLU A O 1
ATOM 1701 N N . GLY A 1 223 ? 3.185 2.705 11.732 1.00 89.12 223 GLY A N 1
ATOM 1702 C CA . GLY A 1 223 ? 1.961 3.472 11.498 1.00 89.12 223 GLY A CA 1
ATOM 1703 C C . GLY A 1 223 ? 0.702 2.620 11.674 1.00 89.12 223 GLY A C 1
ATOM 1704 O O . GLY A 1 223 ? -0.165 2.959 12.481 1.00 89.12 223 GLY A O 1
ATOM 1705 N N . LEU A 1 224 ? 0.632 1.476 10.985 1.00 87.50 224 LEU A N 1
ATOM 1706 C CA . LEU A 1 224 ? -0.488 0.527 11.055 1.00 87.50 224 LEU A CA 1
ATOM 1707 C C . LEU A 1 224 ? -0.721 -0.024 12.472 1.00 87.50 224 LEU A C 1
ATOM 1709 O O . LEU A 1 224 ? -1.872 -0.210 12.868 1.00 87.50 224 LEU A O 1
ATOM 1713 N N . GLN A 1 225 ? 0.347 -0.251 13.246 1.00 88.31 225 GLN A N 1
ATOM 1714 C CA . GLN A 1 225 ? 0.265 -0.718 14.636 1.00 88.31 225 GLN A CA 1
ATOM 1715 C C . GLN A 1 225 ? -0.197 0.358 15.636 1.00 88.31 225 GLN A C 1
ATOM 1717 O O . GLN A 1 225 ? -0.692 0.022 16.717 1.00 88.31 225 GLN A O 1
ATOM 1722 N N . ARG A 1 226 ? 0.008 1.647 15.331 1.00 85.00 226 ARG A N 1
ATOM 1723 C CA . ARG A 1 226 ? -0.265 2.770 16.251 1.00 85.00 226 ARG A CA 1
ATOM 1724 C C . ARG A 1 226 ? -1.600 3.468 15.987 1.00 85.00 226 ARG A C 1
ATOM 1726 O O . ARG A 1 226 ? -2.176 4.021 16.926 1.00 85.00 226 ARG A O 1
ATOM 1733 N N . GLU A 1 227 ? -2.068 3.472 14.742 1.00 83.88 227 GLU A N 1
ATOM 1734 C CA . GLU A 1 227 ? -3.228 4.251 14.296 1.00 83.88 227 GLU A CA 1
ATOM 1735 C C . GLU A 1 227 ? -4.535 3.461 14.216 1.00 83.88 227 GLU A C 1
ATOM 1737 O O . GLU A 1 227 ? -4.517 2.242 14.091 1.00 83.88 227 GLU A O 1
ATOM 1742 N N . LYS A 1 228 ? -5.687 4.151 14.281 1.00 77.88 228 LYS A N 1
ATOM 1743 C CA . LYS A 1 228 ? -7.031 3.546 14.114 1.00 77.88 228 LYS A CA 1
ATOM 1744 C C . LYS A 1 228 ? -7.269 3.033 12.691 1.00 77.88 228 LYS A C 1
ATOM 1746 O O . LYS A 1 228 ? -6.686 3.577 11.759 1.00 77.88 228 LYS A O 1
ATOM 1751 N N . ALA A 1 229 ? -8.142 2.037 12.516 1.00 73.75 229 ALA A N 1
ATOM 1752 C CA . ALA A 1 229 ? -8.306 1.334 11.238 1.00 73.75 229 ALA A CA 1
ATOM 1753 C C . ALA A 1 229 ? -8.711 2.279 10.096 1.00 73.75 229 ALA A C 1
ATOM 1755 O O . ALA A 1 229 ? -7.977 2.417 9.119 1.00 73.75 229 ALA A O 1
ATOM 1756 N N . GLY A 1 230 ? -9.832 2.993 10.254 1.00 73.69 230 GLY A N 1
ATOM 1757 C CA . GLY A 1 230 ? -10.318 3.936 9.245 1.00 73.69 230 GLY A CA 1
ATOM 1758 C C . GLY A 1 230 ? -9.330 5.072 8.967 1.00 73.69 230 GLY A C 1
ATOM 1759 O O . GLY A 1 230 ? -9.110 5.429 7.810 1.00 73.69 230 GLY A O 1
ATOM 1760 N N . ARG A 1 231 ? -8.661 5.590 10.007 1.00 79.31 231 ARG A N 1
ATOM 1761 C CA . ARG A 1 231 ? -7.642 6.640 9.858 1.00 79.31 231 ARG A CA 1
ATOM 1762 C C . ARG A 1 231 ? -6.386 6.166 9.125 1.00 79.31 231 ARG A C 1
ATOM 1764 O O . ARG A 1 231 ? -5.924 6.871 8.234 1.00 79.31 231 ARG A O 1
ATOM 1771 N N . ALA A 1 232 ? -5.860 4.990 9.458 1.00 80.75 232 ALA A N 1
ATOM 1772 C CA . ALA A 1 232 ? -4.680 4.429 8.806 1.00 80.75 232 ALA A CA 1
ATOM 1773 C C . ALA A 1 232 ? -4.948 4.135 7.321 1.00 80.75 232 ALA A C 1
ATOM 1775 O O . ALA A 1 232 ? -4.186 4.584 6.469 1.00 80.75 232 ALA A O 1
ATOM 1776 N N . THR A 1 233 ? -6.071 3.481 6.999 1.00 77.06 233 THR A N 1
ATOM 1777 C CA . THR A 1 233 ? -6.463 3.206 5.606 1.00 77.06 233 THR A CA 1
ATOM 1778 C C . THR A 1 233 ? -6.621 4.490 4.794 1.00 77.06 233 THR A C 1
ATOM 1780 O O . THR A 1 233 ? -6.159 4.552 3.658 1.00 77.06 233 THR A O 1
ATOM 1783 N N . ASN A 1 234 ? -7.201 5.547 5.375 1.00 81.44 234 ASN A N 1
ATOM 1784 C CA . ASN A 1 234 ? -7.360 6.813 4.662 1.00 81.44 234 ASN A CA 1
ATOM 1785 C C . ASN A 1 234 ? -6.019 7.534 4.406 1.00 81.44 234 ASN A C 1
ATOM 1787 O O . ASN A 1 234 ? -5.861 8.200 3.387 1.00 81.44 234 ASN A O 1
ATOM 1791 N N . LEU A 1 235 ? -5.036 7.373 5.301 1.00 85.31 235 LEU A N 1
ATOM 1792 C CA . LEU A 1 235 ? -3.689 7.928 5.126 1.00 85.31 235 LEU A CA 1
ATOM 1793 C C . LEU A 1 235 ? -2.870 7.196 4.050 1.00 85.31 235 LEU A C 1
ATOM 1795 O O . LEU A 1 235 ? -2.043 7.837 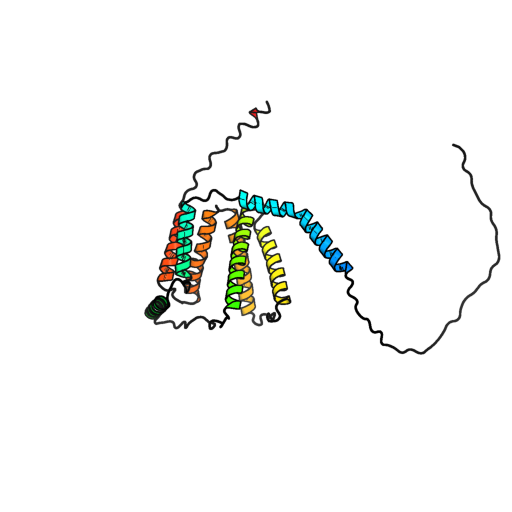3.405 1.00 85.31 235 LEU A O 1
ATOM 1799 N N . ILE A 1 236 ? -3.126 5.906 3.791 1.00 87.50 236 ILE A N 1
ATOM 1800 C CA . ILE A 1 236 ? -2.455 5.160 2.707 1.00 87.50 236 ILE A CA 1
ATOM 1801 C C . ILE A 1 236 ? -2.706 5.826 1.346 1.00 87.50 236 ILE A C 1
ATOM 1803 O O . ILE A 1 236 ? -1.783 5.934 0.545 1.00 87.50 236 ILE A O 1
ATOM 1807 N N . TYR A 1 237 ? -3.907 6.355 1.085 1.00 87.75 237 TYR A N 1
ATOM 1808 C CA . TYR A 1 2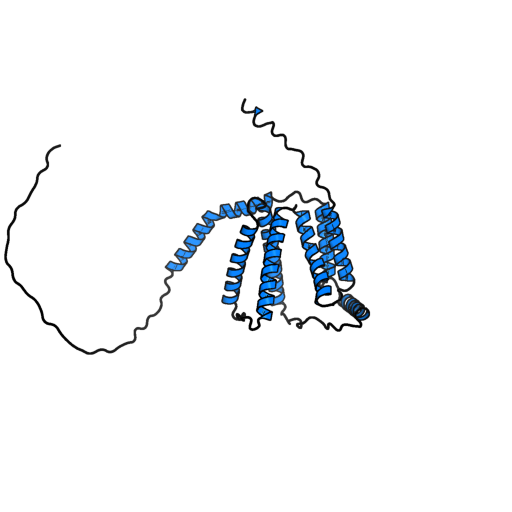37 ? -4.200 7.031 -0.187 1.00 87.75 237 TYR A CA 1
ATOM 1809 C C . TYR A 1 237 ? -3.340 8.281 -0.434 1.00 87.75 237 TYR A C 1
ATOM 1811 O O . TYR A 1 237 ? -3.060 8.609 -1.588 1.00 87.75 237 TYR A O 1
ATOM 1819 N N . VAL A 1 238 ? -2.854 8.946 0.621 1.00 90.06 238 VAL A N 1
ATOM 1820 C CA . VAL A 1 238 ? -2.005 10.147 0.510 1.00 90.06 238 VAL A CA 1
ATOM 1821 C C . VAL A 1 238 ? -0.661 9.833 -0.161 1.00 90.06 238 VAL A C 1
ATOM 1823 O O . VAL A 1 238 ? -0.096 10.705 -0.820 1.00 90.06 238 VAL A O 1
ATOM 1826 N N . GLN A 1 239 ? -0.183 8.581 -0.102 1.00 89.19 239 GLN A N 1
ATOM 1827 C CA . GLN A 1 239 ? 1.037 8.161 -0.806 1.00 89.19 239 GLN A CA 1
ATOM 1828 C C . GLN A 1 239 ? 0.951 8.402 -2.324 1.00 89.19 239 GLN A C 1
ATOM 1830 O O . GLN A 1 239 ? 1.959 8.714 -2.950 1.00 89.19 239 GLN A O 1
ATOM 1835 N N . MET A 1 240 ? -0.255 8.334 -2.904 1.00 88.25 240 MET A N 1
ATOM 1836 C CA . MET A 1 240 ? -0.494 8.597 -4.326 1.00 88.25 240 MET A CA 1
ATOM 1837 C C . MET A 1 240 ? -0.241 10.068 -4.683 1.00 88.25 240 MET A C 1
ATOM 1839 O O . MET A 1 240 ? 0.258 10.376 -5.760 1.00 88.25 240 MET A O 1
ATOM 1843 N N . VAL A 1 241 ? -0.546 10.986 -3.762 1.00 90.06 241 VAL A N 1
ATOM 1844 C CA . VAL A 1 241 ? -0.298 12.422 -3.948 1.00 90.06 241 VAL A CA 1
ATOM 1845 C C . VAL A 1 241 ? 1.188 12.735 -3.792 1.00 90.06 241 VAL A C 1
ATOM 1847 O O . VAL A 1 241 ? 1.739 13.493 -4.584 1.00 90.06 241 VAL A O 1
ATOM 1850 N N . PHE A 1 242 ? 1.865 12.105 -2.825 1.00 88.75 242 PHE A N 1
ATOM 1851 C CA . PHE A 1 242 ? 3.322 12.204 -2.717 1.00 88.75 242 PHE A CA 1
ATOM 1852 C C . PHE A 1 242 ? 4.033 11.644 -3.954 1.00 88.75 242 PHE A C 1
ATOM 1854 O O . PHE A 1 242 ? 4.997 12.257 -4.404 1.00 88.75 242 PHE A O 1
ATOM 1861 N N . ALA A 1 243 ? 3.532 10.552 -4.544 1.00 88.44 243 ALA A N 1
ATOM 1862 C CA . ALA A 1 243 ? 4.049 10.023 -5.802 1.00 88.44 243 ALA A CA 1
ATOM 1863 C C . ALA A 1 243 ? 3.971 11.068 -6.928 1.00 88.44 243 ALA A C 1
ATOM 1865 O O . ALA A 1 243 ? 5.002 11.358 -7.520 1.00 88.44 243 ALA A O 1
ATOM 1866 N N . LEU A 1 244 ? 2.819 11.720 -7.143 1.00 85.94 244 LEU A N 1
ATOM 1867 C CA . LEU A 1 244 ? 2.672 12.789 -8.150 1.00 85.94 244 LEU A CA 1
ATOM 1868 C C . LEU A 1 244 ? 3.568 14.016 -7.889 1.00 85.94 244 LEU A C 1
ATOM 1870 O O . LEU A 1 244 ? 4.039 14.659 -8.826 1.00 85.94 244 LEU A O 1
ATOM 1874 N N . ILE A 1 245 ? 3.792 14.374 -6.620 1.00 87.75 245 ILE A N 1
ATOM 1875 C CA . ILE A 1 245 ? 4.680 15.489 -6.254 1.00 87.75 245 ILE A CA 1
ATOM 1876 C C . ILE A 1 245 ? 6.137 15.138 -6.581 1.00 87.75 245 ILE A C 1
ATOM 1878 O O . ILE A 1 245 ? 6.843 15.953 -7.170 1.00 87.75 245 ILE A O 1
ATOM 1882 N N . ILE A 1 246 ? 6.580 13.927 -6.231 1.00 86.00 246 ILE A N 1
ATOM 1883 C CA . ILE A 1 246 ? 7.929 13.438 -6.549 1.00 86.00 246 ILE A CA 1
ATOM 1884 C C . ILE A 1 246 ? 8.089 13.264 -8.064 1.00 86.00 246 ILE A C 1
ATOM 1886 O O . ILE A 1 246 ? 9.124 13.652 -8.598 1.00 86.00 246 ILE A O 1
ATOM 1890 N N . GLU A 1 247 ? 7.060 12.770 -8.757 1.00 83.00 247 GLU A N 1
ATOM 1891 C CA . GLU A 1 247 ? 7.015 12.647 -10.217 1.00 83.00 247 GLU A CA 1
ATOM 1892 C C . GLU A 1 247 ? 7.310 14.000 -10.883 1.00 83.00 247 GLU A C 1
ATOM 1894 O O . GLU A 1 247 ? 8.273 14.134 -11.638 1.00 83.00 247 GLU A O 1
ATOM 1899 N N . ARG A 1 248 ? 6.575 15.045 -10.484 1.00 80.75 248 ARG A N 1
ATOM 1900 C CA . ARG A 1 248 ? 6.797 16.410 -10.974 1.00 80.75 248 ARG A CA 1
ATOM 1901 C C . ARG A 1 248 ? 8.184 16.964 -10.625 1.00 80.75 248 ARG A C 1
ATOM 1903 O O . ARG A 1 248 ? 8.771 17.665 -11.442 1.00 80.75 248 ARG A O 1
ATOM 1910 N N . ILE A 1 249 ? 8.701 16.706 -9.421 1.00 85.00 249 ILE A N 1
ATOM 1911 C CA . ILE A 1 249 ? 10.002 17.245 -8.975 1.00 85.00 249 ILE A CA 1
ATOM 1912 C C . ILE A 1 249 ? 11.178 16.572 -9.696 1.00 85.00 249 ILE A C 1
ATOM 1914 O O . ILE A 1 249 ? 12.162 17.243 -9.998 1.00 85.00 249 ILE A O 1
ATOM 1918 N N . VAL A 1 250 ? 11.098 15.263 -9.947 1.00 82.88 250 VAL A N 1
ATOM 1919 C CA . VAL A 1 250 ? 12.217 14.466 -10.477 1.00 82.88 250 VAL A CA 1
ATOM 1920 C C . VAL A 1 250 ? 12.197 14.376 -12.005 1.00 82.88 250 VAL A C 1
ATOM 1922 O O . VAL A 1 250 ? 13.261 14.436 -12.616 1.00 82.88 250 VAL A O 1
ATOM 1925 N N . TRP A 1 251 ? 11.020 14.264 -12.631 1.00 79.31 251 TRP A N 1
ATOM 1926 C CA . TRP A 1 251 ? 10.881 14.127 -14.090 1.00 79.31 251 TRP A CA 1
ATOM 1927 C C . TRP A 1 251 ? 10.370 15.394 -14.791 1.00 79.31 251 TRP A C 1
ATOM 1929 O O . TRP A 1 251 ? 10.357 15.438 -16.018 1.00 79.31 251 TRP A O 1
ATOM 1939 N N . GLY A 1 252 ? 9.948 16.424 -14.049 1.00 73.44 252 GLY A N 1
ATOM 1940 C CA . GLY A 1 252 ? 9.466 17.696 -14.607 1.00 73.44 252 GLY A CA 1
ATOM 1941 C C . GLY A 1 252 ? 8.071 17.646 -15.243 1.00 73.44 252 GLY A C 1
ATOM 1942 O O . GLY A 1 252 ? 7.496 18.696 -15.513 1.00 73.44 252 GLY A O 1
ATOM 1943 N N . THR A 1 253 ? 7.495 16.459 -15.437 1.00 74.56 253 THR A N 1
ATOM 1944 C CA . THR A 1 253 ? 6.179 16.247 -16.051 1.00 74.56 253 THR A CA 1
ATOM 1945 C C . THR A 1 253 ? 5.059 16.887 -15.231 1.00 74.56 253 THR A C 1
ATOM 1947 O O . THR A 1 253 ? 4.909 16.607 -14.036 1.00 74.56 253 THR A O 1
ATOM 1950 N N . THR A 1 254 ? 4.224 17.734 -15.848 1.00 71.06 254 THR A N 1
ATOM 1951 C CA . THR A 1 254 ? 3.063 18.284 -15.136 1.00 71.06 254 THR A CA 1
ATOM 1952 C C . THR A 1 254 ? 1.891 17.293 -15.113 1.00 71.06 254 THR A C 1
ATOM 1954 O O . THR A 1 254 ? 1.354 16.921 -16.160 1.00 71.06 254 THR A O 1
ATOM 1957 N N . PRO A 1 255 ? 1.427 16.856 -13.923 1.00 70.00 255 PRO A N 1
ATOM 1958 C CA . PRO A 1 255 ? 0.235 16.026 -13.835 1.00 70.00 255 PRO A CA 1
ATOM 1959 C C . PRO A 1 255 ? -0.990 16.860 -14.261 1.00 70.00 255 PRO A C 1
ATOM 1961 O O . PRO A 1 255 ? -1.200 17.944 -13.704 1.00 70.00 255 PRO A O 1
ATOM 1964 N N . PRO A 1 256 ? -1.828 16.388 -15.205 1.00 74.19 256 PRO A N 1
ATOM 1965 C CA . PRO A 1 256 ? -2.901 17.222 -15.747 1.00 74.19 256 PRO A CA 1
ATOM 1966 C C . PRO A 1 256 ? -4.003 17.526 -14.716 1.00 74.19 256 PRO A C 1
ATOM 1968 O O . PRO A 1 256 ? -4.161 16.797 -13.734 1.00 74.19 256 PRO A O 1
ATOM 1971 N N . LEU A 1 257 ? -4.830 18.543 -14.977 1.00 79.12 257 LEU A N 1
ATOM 1972 C CA . LEU A 1 257 ? -5.808 19.126 -14.037 1.00 79.12 257 LEU A CA 1
ATOM 1973 C C . LEU A 1 257 ? -6.719 18.126 -13.299 1.00 79.12 257 LEU A C 1
ATOM 1975 O O . LEU A 1 257 ? -6.998 18.309 -12.113 1.00 79.12 257 LEU A O 1
ATOM 1979 N N . THR A 1 258 ? -7.142 17.028 -13.929 1.00 79.31 258 THR A N 1
ATOM 1980 C CA . THR A 1 258 ? -7.944 15.992 -13.250 1.00 79.31 258 THR A CA 1
ATOM 1981 C C . THR A 1 258 ? -7.174 15.256 -12.144 1.00 79.31 258 THR A C 1
ATOM 1983 O O . THR A 1 258 ? -7.767 14.921 -11.119 1.00 79.31 258 THR A O 1
ATOM 1986 N N . SER A 1 259 ? -5.849 15.106 -12.257 1.00 82.44 259 SER A N 1
ATOM 1987 C CA . SER A 1 259 ? -4.995 14.599 -11.168 1.00 82.44 259 SER A CA 1
ATOM 1988 C C . SER A 1 259 ? -4.826 15.620 -10.036 1.00 82.44 259 SER A C 1
ATOM 1990 O O . SER A 1 259 ? -4.664 15.221 -8.882 1.00 82.44 259 SER A O 1
ATOM 1992 N N . PHE A 1 260 ? -4.916 16.925 -10.322 1.00 85.88 260 PHE A N 1
ATOM 1993 C CA . PHE A 1 260 ? -4.938 17.968 -9.289 1.00 85.88 260 PHE A CA 1
ATOM 1994 C C . PHE A 1 260 ? -6.240 17.909 -8.473 1.00 85.88 260 PHE A C 1
ATOM 1996 O O . PHE A 1 260 ? -6.194 17.899 -7.243 1.00 85.88 260 PHE A O 1
ATOM 2003 N N . ILE A 1 261 ? -7.389 17.749 -9.142 1.00 88.56 261 ILE A N 1
ATOM 2004 C CA . ILE A 1 261 ? -8.692 17.511 -8.491 1.00 88.56 261 ILE A CA 1
ATOM 2005 C C . ILE A 1 261 ? -8.646 16.230 -7.643 1.00 88.56 261 ILE A C 1
ATOM 2007 O O . ILE A 1 261 ? -9.023 16.252 -6.471 1.00 88.56 261 ILE A O 1
ATOM 2011 N N . GLY A 1 262 ? -8.126 15.128 -8.195 1.00 89.19 262 GLY A N 1
ATOM 2012 C CA . GLY A 1 262 ? -7.964 13.870 -7.460 1.00 89.19 262 GLY A CA 1
ATOM 2013 C C . GLY A 1 262 ? -7.082 14.010 -6.214 1.00 89.19 262 GLY A C 1
ATOM 2014 O O . GLY A 1 262 ? -7.446 13.537 -5.136 1.00 89.19 262 GLY A O 1
ATOM 2015 N N . SER A 1 263 ? -5.973 14.745 -6.327 1.00 89.81 263 SER A N 1
ATOM 2016 C CA . SER A 1 263 ? -5.073 15.042 -5.206 1.00 89.81 263 SER A CA 1
ATOM 2017 C C . SER A 1 263 ? -5.741 15.890 -4.122 1.00 89.81 263 SER A C 1
ATOM 2019 O O . SER A 1 263 ? -5.592 15.600 -2.935 1.00 89.81 263 SER A O 1
ATOM 2021 N N . ALA A 1 264 ? -6.526 16.899 -4.512 1.00 92.00 264 ALA A N 1
ATOM 2022 C CA . ALA A 1 264 ? -7.281 17.733 -3.580 1.00 92.00 264 ALA A CA 1
ATOM 2023 C C . ALA A 1 264 ? -8.336 16.927 -2.800 1.00 92.00 264 ALA A C 1
ATOM 2025 O O . ALA A 1 264 ? -8.491 17.134 -1.596 1.00 92.00 264 ALA A O 1
ATOM 2026 N N . LEU A 1 265 ? -9.011 15.965 -3.445 1.00 91.81 265 LEU A N 1
ATOM 2027 C CA . LEU A 1 265 ? -9.955 15.053 -2.782 1.00 91.81 265 LEU A CA 1
ATOM 2028 C C . LEU A 1 265 ? -9.260 14.144 -1.755 1.00 91.81 265 LEU A C 1
ATOM 2030 O O . LEU A 1 265 ? -9.764 13.991 -0.641 1.00 91.81 265 LEU A O 1
ATOM 2034 N N . ILE A 1 266 ? -8.091 13.587 -2.096 1.00 92.31 266 ILE A N 1
ATOM 2035 C CA . ILE A 1 266 ? -7.297 12.744 -1.186 1.00 92.31 266 ILE A CA 1
ATOM 2036 C C . ILE A 1 266 ? -6.793 13.556 0.018 1.00 92.31 266 ILE A C 1
ATOM 2038 O O . ILE A 1 266 ? -6.966 13.132 1.160 1.00 92.31 266 ILE A O 1
ATOM 2042 N N . ILE A 1 267 ? -6.202 14.738 -0.203 1.00 92.06 267 ILE A N 1
ATOM 2043 C CA . ILE A 1 267 ? -5.737 15.602 0.896 1.00 92.06 267 ILE A CA 1
ATOM 2044 C C . ILE A 1 267 ? -6.922 16.037 1.768 1.00 92.06 267 ILE A C 1
ATOM 2046 O O . ILE A 1 267 ? -6.847 15.947 2.994 1.00 92.06 267 ILE A O 1
ATOM 2050 N N . GLY A 1 268 ? -8.027 16.476 1.158 1.00 90.25 268 GLY A N 1
ATOM 2051 C CA . GLY A 1 268 ? -9.213 16.944 1.873 1.00 90.25 268 GLY A CA 1
ATOM 2052 C C . GLY A 1 268 ? -9.812 15.876 2.789 1.00 90.25 268 GLY A C 1
ATOM 2053 O O . GLY A 1 268 ? -10.093 16.153 3.957 1.00 90.25 268 GLY A O 1
ATOM 2054 N N . SER A 1 269 ? -9.942 14.635 2.308 1.00 88.50 269 SER A N 1
ATOM 2055 C CA . SER A 1 269 ? -10.433 13.524 3.130 1.00 88.50 269 SER A CA 1
ATOM 2056 C C . SER A 1 269 ? -9.442 13.142 4.239 1.00 88.50 269 SER A C 1
ATOM 2058 O O . SER A 1 269 ? -9.860 12.881 5.370 1.00 88.50 269 SER A O 1
ATOM 2060 N N . ALA A 1 270 ? -8.134 13.141 3.959 1.00 87.12 270 ALA A N 1
ATOM 2061 C CA . ALA A 1 270 ? -7.093 12.831 4.938 1.00 87.12 270 ALA A CA 1
ATOM 2062 C C . ALA A 1 270 ? -7.055 13.859 6.079 1.00 87.12 270 ALA A C 1
ATOM 2064 O O . ALA A 1 270 ? -7.055 13.478 7.253 1.00 87.12 270 ALA A O 1
ATOM 2065 N N . VAL A 1 271 ? -7.109 15.154 5.751 1.00 89.31 271 VAL A N 1
ATOM 2066 C CA . VAL A 1 271 ? -7.212 16.249 6.728 1.00 89.31 271 VAL A CA 1
ATOM 2067 C C . VAL A 1 271 ? -8.497 16.115 7.548 1.00 89.31 271 VAL A C 1
ATOM 2069 O O . VAL A 1 271 ? -8.437 16.158 8.777 1.00 89.31 271 VAL A O 1
ATOM 2072 N N . TRP A 1 272 ? -9.641 15.859 6.905 1.00 89.25 272 TRP A N 1
ATOM 2073 C CA . TRP A 1 272 ? -10.923 15.670 7.592 1.00 89.25 272 TRP A CA 1
ATOM 2074 C C . TRP A 1 272 ? -10.897 14.527 8.619 1.00 89.25 272 TRP A C 1
ATOM 2076 O O . TRP A 1 272 ? -11.366 14.695 9.745 1.00 89.25 272 TRP A O 1
ATOM 2086 N N . VAL A 1 273 ? -10.326 13.367 8.279 1.00 85.12 273 VAL A N 1
ATOM 2087 C CA . VAL A 1 2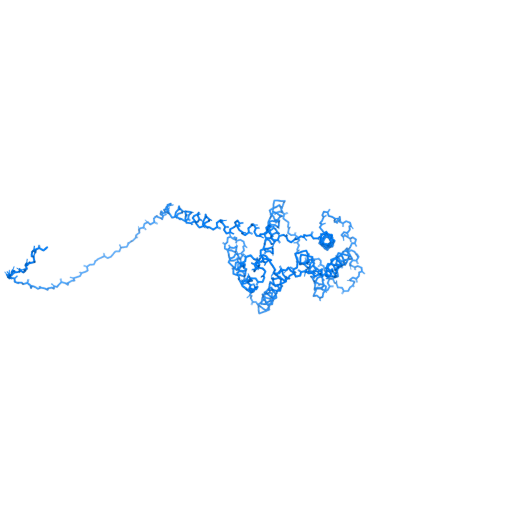73 ? -10.214 12.229 9.215 1.00 85.12 273 VAL A CA 1
ATOM 2088 C C . VAL A 1 273 ? -9.154 12.472 10.289 1.00 85.12 273 VAL A C 1
ATOM 2090 O O . VAL A 1 273 ? -9.344 12.069 11.436 1.00 85.12 273 VAL A O 1
ATOM 2093 N N . SER A 1 274 ? -8.063 13.167 9.964 1.00 82.06 274 SER A N 1
ATOM 2094 C CA . SER A 1 274 ? -7.025 13.518 10.940 1.00 82.06 274 SER A CA 1
ATOM 2095 C C . SER A 1 274 ? -7.545 14.472 12.026 1.00 82.06 274 SER A C 1
ATOM 2097 O O . SER A 1 274 ? -7.268 14.267 13.211 1.00 82.06 274 SER A O 1
ATOM 2099 N N . LEU A 1 275 ? -8.369 15.457 11.642 1.00 83.88 275 LEU A N 1
ATOM 2100 C CA . LEU A 1 275 ? -8.956 16.462 12.539 1.00 83.88 275 LEU A CA 1
ATOM 2101 C C . LEU A 1 275 ? -10.094 15.939 13.432 1.00 83.88 275 LEU A C 1
ATOM 2103 O O . LEU A 1 275 ? -10.490 16.624 14.380 1.00 83.88 275 LEU A O 1
ATOM 2107 N N . GLN A 1 276 ? -10.621 14.735 13.189 1.00 77.31 276 GLN A N 1
ATOM 2108 C CA . GLN A 1 276 ? -11.624 14.136 14.070 1.00 77.31 276 GLN A CA 1
ATOM 2109 C C . GLN A 1 276 ? -10.989 13.729 15.409 1.00 77.31 276 GLN A C 1
ATOM 2111 O O . GLN A 1 276 ? -10.386 12.664 15.551 1.00 77.31 276 GLN A O 1
ATOM 2116 N N . LYS A 1 277 ? -11.134 14.610 16.412 1.00 53.50 277 LYS A N 1
ATOM 2117 C CA . LYS A 1 277 ? -10.683 14.389 17.795 1.00 53.50 277 LYS A CA 1
ATOM 2118 C C . LYS A 1 277 ? -11.116 13.013 18.307 1.00 53.50 277 LYS A C 1
ATOM 2120 O O . LYS A 1 277 ? -12.282 12.636 18.196 1.00 53.50 277 LYS A O 1
ATOM 2125 N N . LYS A 1 278 ? -10.195 12.319 18.988 1.00 56.88 278 LYS A N 1
ATOM 2126 C CA . LYS A 1 278 ? -10.556 11.216 19.886 1.00 56.88 278 LYS A CA 1
ATOM 2127 C C . LYS A 1 278 ? -11.576 11.738 20.902 1.00 56.88 278 LYS A C 1
ATOM 2129 O O . LYS A 1 278 ? -11.247 12.636 21.675 1.00 56.88 278 LYS A O 1
ATOM 2134 N N . ALA A 1 279 ? -12.763 11.136 20.945 1.00 43.31 279 ALA A N 1
ATOM 2135 C CA . ALA A 1 279 ? -13.511 11.100 22.194 1.00 43.31 279 ALA A CA 1
ATOM 2136 C C . ALA A 1 279 ? -12.597 10.439 23.247 1.00 43.31 279 ALA A C 1
ATOM 2138 O O . ALA A 1 279 ? -11.992 9.404 22.929 1.00 43.31 279 ALA A O 1
ATOM 2139 N N . PRO A 1 280 ? -12.417 11.027 24.444 1.00 42.69 280 PRO A N 1
ATOM 2140 C CA . PRO A 1 280 ? -11.680 10.366 25.510 1.00 42.69 280 PRO A CA 1
ATOM 2141 C C . PRO A 1 280 ? -12.351 9.023 25.798 1.00 42.69 280 PRO A C 1
ATOM 2143 O O . PRO A 1 280 ? -13.569 8.965 25.944 1.00 42.69 280 PRO A O 1
ATOM 2146 N N . ALA A 1 281 ? -11.572 7.945 25.859 1.00 44.38 281 ALA A N 1
ATOM 2147 C CA . ALA A 1 281 ? -12.088 6.714 26.435 1.00 44.38 281 ALA A CA 1
ATOM 2148 C C . ALA A 1 281 ? -12.294 6.978 27.929 1.00 44.38 281 ALA A C 1
ATOM 2150 O O . ALA A 1 281 ? -11.329 7.340 28.608 1.00 44.38 281 ALA A O 1
ATOM 2151 N N . GLU A 1 282 ? -13.522 6.824 28.429 1.00 41.47 282 GLU A N 1
ATOM 2152 C CA . GLU A 1 282 ? -13.742 6.820 29.874 1.00 41.47 282 GLU A CA 1
ATOM 2153 C C . GLU A 1 282 ? -12.850 5.746 30.514 1.00 41.47 282 GLU A C 1
ATOM 2155 O O . GLU A 1 282 ? -12.751 4.630 29.979 1.00 41.47 282 GLU A O 1
ATOM 2160 N N . PRO A 1 283 ? -12.179 6.049 31.639 1.00 45.00 283 PRO A N 1
ATOM 2161 C CA . PRO A 1 283 ? -11.485 5.034 32.408 1.00 45.00 283 PRO A CA 1
ATOM 2162 C C . PRO A 1 283 ? -12.492 3.963 32.825 1.00 45.00 283 PRO A C 1
ATOM 2164 O O . PRO A 1 283 ? -13.432 4.246 33.565 1.00 45.00 283 PRO A O 1
ATOM 2167 N N . ARG A 1 284 ? -12.297 2.727 32.354 1.00 53.44 284 ARG A N 1
ATOM 2168 C CA . ARG A 1 284 ? -13.077 1.578 32.826 1.00 53.44 284 ARG A CA 1
ATOM 2169 C C . ARG A 1 284 ? -12.871 1.475 34.347 1.00 53.44 284 ARG A C 1
ATOM 2171 O O . ARG A 1 284 ? -11.714 1.335 34.750 1.00 53.44 284 ARG A O 1
ATOM 2178 N N . PRO A 1 285 ? -13.919 1.556 35.189 1.00 49.56 285 PRO A N 1
ATOM 2179 C CA . PRO A 1 285 ? -13.742 1.475 36.633 1.00 49.56 285 PRO A CA 1
ATOM 2180 C C . PRO A 1 285 ? -13.204 0.094 37.022 1.00 49.56 285 PRO A C 1
ATOM 2182 O O . PRO A 1 285 ? -13.872 -0.917 36.817 1.00 49.56 285 PRO A O 1
ATOM 2185 N N . LEU A 1 286 ? -12.001 0.043 37.593 1.00 60.31 286 LEU A N 1
ATOM 2186 C CA . LEU A 1 286 ? -11.385 -1.181 38.123 1.00 60.31 286 LEU A CA 1
ATOM 2187 C C . LEU A 1 286 ? -11.964 -1.521 39.513 1.00 60.31 286 LEU A C 1
ATOM 2189 O O . LEU A 1 286 ? -11.219 -1.612 40.480 1.00 60.31 286 LEU A O 1
ATOM 2193 N N . LEU A 1 287 ? -13.295 -1.613 39.646 1.00 59.31 287 LEU A N 1
ATOM 2194 C CA . LEU A 1 287 ? -13.977 -1.579 40.956 1.00 59.31 287 LEU A CA 1
ATOM 2195 C C . LEU A 1 287 ? -14.855 -2.792 41.319 1.00 59.31 287 LEU A C 1
ATOM 2197 O O . LEU A 1 287 ? -15.424 -2.804 42.415 1.00 59.31 287 LEU A O 1
ATOM 2201 N N . ASP A 1 288 ? -14.921 -3.816 40.459 1.00 57.69 288 ASP A N 1
ATOM 2202 C CA . ASP A 1 288 ? -15.829 -4.964 40.644 1.00 57.69 288 ASP A CA 1
ATOM 2203 C C . ASP A 1 288 ? -15.143 -6.334 40.836 1.00 57.69 288 ASP A C 1
ATOM 2205 O O . ASP A 1 288 ? -15.831 -7.303 41.160 1.00 57.69 288 ASP A O 1
ATOM 2209 N N . GLU A 1 289 ? -13.814 -6.445 40.690 1.00 59.97 289 GLU A N 1
ATOM 2210 C CA . GLU A 1 289 ? -13.094 -7.708 40.956 1.00 59.97 289 GLU A CA 1
ATOM 2211 C C . GLU A 1 289 ? -12.631 -7.829 42.420 1.00 59.97 289 GLU A C 1
ATOM 2213 O O . GLU A 1 289 ? -12.871 -8.865 43.041 1.00 59.97 289 GLU A O 1
ATOM 2218 N N . GLU A 1 290 ? -12.082 -6.770 43.031 1.00 55.47 290 GLU A N 1
ATOM 2219 C CA . GLU A 1 290 ? -11.661 -6.812 44.448 1.00 55.47 290 GLU A CA 1
ATOM 2220 C C . GLU A 1 290 ? -12.846 -6.945 45.423 1.00 55.47 290 GLU A C 1
ATOM 2222 O O . GLU A 1 290 ? -12.738 -7.632 46.436 1.00 55.47 290 GLU A O 1
ATOM 2227 N N . ARG A 1 291 ? -14.024 -6.389 45.093 1.00 51.06 291 ARG A N 1
ATOM 2228 C CA . ARG A 1 291 ? -15.250 -6.524 45.914 1.00 51.06 291 ARG A CA 1
ATOM 2229 C C . ARG A 1 291 ? -15.988 -7.863 45.776 1.00 51.06 291 ARG A C 1
ATOM 2231 O O . ARG A 1 291 ? -17.065 -8.013 46.344 1.00 51.06 291 ARG A O 1
ATOM 2238 N N . ARG A 1 292 ? -15.435 -8.835 45.042 1.00 54.12 292 ARG A N 1
ATOM 2239 C CA . ARG A 1 292 ? -15.913 -10.234 45.035 1.00 54.12 292 ARG A CA 1
ATOM 2240 C C . ARG A 1 292 ? -14.982 -11.204 45.770 1.00 54.12 292 ARG A C 1
ATOM 2242 O O . ARG A 1 292 ? -15.271 -12.397 45.788 1.00 54.12 292 ARG A O 1
ATOM 2249 N N . GLN A 1 293 ? -13.869 -10.717 46.326 1.00 59.88 293 GLN A N 1
ATOM 2250 C CA . GLN A 1 293 ? -12.871 -11.530 47.038 1.00 59.88 293 GLN A CA 1
ATOM 2251 C C . GLN A 1 293 ? -12.713 -11.138 48.521 1.00 59.88 293 GLN A C 1
ATOM 2253 O O . GLN A 1 293 ? -11.804 -11.630 49.188 1.00 59.88 293 GLN A O 1
ATOM 2258 N N . GLN A 1 294 ? -13.607 -10.282 49.029 1.00 46.97 294 GLN A N 1
ATOM 2259 C CA . GLN A 1 294 ? -13.789 -9.936 50.444 1.00 46.97 294 GLN A CA 1
ATOM 2260 C C . GLN A 1 294 ? -15.229 -10.248 50.857 1.00 46.97 294 GLN A C 1
ATOM 2262 O O . GLN A 1 294 ? -15.403 -10.718 52.001 1.00 46.97 294 GLN A O 1
#

Mean predicted aligned error: 16.77 Å

Secondary structure (DSSP, 8-state):
----------------------------------------THHHHHHHHHHHHHHHHHHHHHHHHHHHHHHT-----HHHHHHHHHHHHHHHHHH--TTTS-HHHHHHHHHHHHHH-TT----S-SSPPP---HHHHHHHHHHHHHHHHHHHHHHHHHHHHGGGS-HHHHHHHHHHHHHHHHHHHHHH-TT---PPP-SHHHHHHHHHHHHHHHHHHHHHHHHHHHS-HHHHHHHHTHHHHHHHHHHHHHH-PPPPHHHHHHHHHHHHHHHHHHTSPPPPPPPPP--SSGGG--

Solvent-accessible surface area (backbone atoms only — not comparable to full-atom values): 18067 Å² total; per-residue (Å²): 138,87,85,88,89,80,88,90,87,81,84,90,86,90,88,80,89,80,88,88,86,86,87,80,90,87,84,89,80,88,87,86,81,86,80,80,86,78,83,68,72,71,58,58,55,54,50,51,53,51,49,49,53,53,46,67,71,44,46,62,59,51,52,48,50,52,49,46,56,65,70,62,62,66,86,79,46,70,72,39,53,55,29,41,51,44,26,49,51,11,47,47,42,54,67,52,50,71,92,80,47,53,68,72,60,51,54,53,45,51,53,52,38,54,71,72,48,82,85,60,91,78,70,79,69,100,64,81,83,74,89,71,52,77,65,59,50,51,52,51,50,53,53,50,53,51,50,52,52,51,50,53,51,50,53,51,48,50,35,70,50,22,86,79,53,64,48,68,59,60,47,49,54,48,50,53,51,51,53,55,50,52,53,50,52,44,73,71,36,88,86,53,74,89,79,76,79,88,44,74,68,52,51,52,50,51,50,48,52,49,54,52,51,51,51,49,51,45,55,50,45,48,45,44,34,73,46,56,70,56,55,41,60,37,50,57,56,45,54,59,46,52,48,55,52,49,44,32,72,75,70,64,52,75,77,39,71,55,35,51,54,11,39,51,35,24,51,52,26,37,52,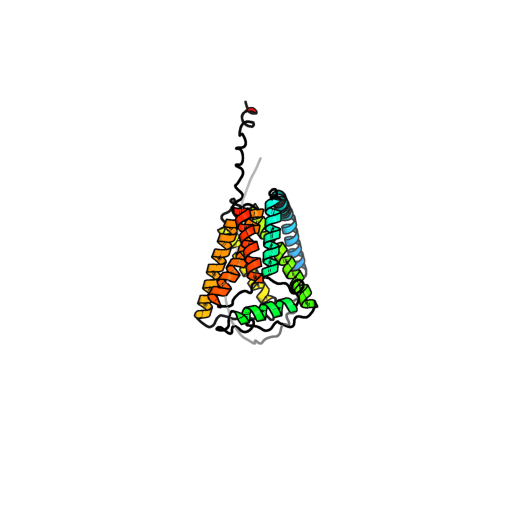55,53,68,68,57,70,78,76,79,80,76,82,77,78,92,68,68,67,70,73,72,78,115

Organism: Fusarium oxysporum (strain Fo5176) (NCBI:txid660025)